Protein AF-A0A7S4PLY2-F1 (afdb_monomer)

Solvent-accessible surface area (backbone atoms only — not comparable to full-atom values): 14891 Å² total; per-residue (Å²): 114,63,65,44,51,28,22,48,73,44,42,44,67,63,41,52,52,51,41,71,77,41,54,78,56,50,73,40,61,50,100,54,43,42,30,26,50,33,34,6,26,53,65,66,25,54,66,35,38,54,51,40,47,74,62,67,34,73,50,68,54,54,23,79,61,35,42,30,26,51,33,28,12,24,52,62,64,36,61,70,51,34,51,51,39,44,77,67,68,28,70,80,48,50,21,77,84,66,48,36,25,71,76,44,34,57,75,95,63,32,67,68,53,50,61,64,63,40,76,49,40,76,41,61,46,89,64,46,51,68,46,93,87,38,73,76,48,78,57,99,67,30,42,27,30,40,29,41,42,93,92,36,71,28,27,34,40,37,33,74,59,88,50,72,64,53,48,41,51,50,47,51,30,51,56,52,37,59,74,48,87,51,91,23,38,57,42,52,71,28,34,29,54,47,98,88,46,44,26,42,33,27,62,51,46,72,55,38,36,42,47,68,36,70,70,44,50,89,90,38,92,74,39,71,52,68,73,54,51,52,54,27,51,52,31,44,50,53,34,50,51,55,35,48,77,72,33,33,45,55,86,59,90,48,50,72,32,25,32,14,32,89,82,66,46,32,18,46,44,73,54,76,65,40,45,73,59,85,128

InterPro domains:
  IPR000719 Protein kinase domain [PS50011] (130-279)
  IPR000719 Protein kinase domain [SM00220] (130-279)
  IPR001245 Serine-threonine/tyrosine-protein kinase, catalytic domain [PF07714] (131-277)
  IPR002110 Ankyrin repeat [PF12796] (6-90)
  IPR002110 Ankyrin repeat [PS50088] (32-64)
  IPR002110 Ankyrin repeat [PS50088] (65-90)
  IPR002110 Ankyrin repeat [SM00248] (32-61)
  IPR002110 Ankyrin repeat [SM00248] (65-96)
  IPR008271 Serine/threonine-protein kinase, active site [PS00108] (248-260)
  IPR011009 Protein kinase-like domain superfamily [SSF56112] (129-277)
  IPR017441 Protein kinase, ATP binding site [PS00107] (136-157)
  IPR036770 Ankyrin repeat-containing domain superfamily [G3DSA:1.25.40.20] (1-116)
  IPR036770 Ankyrin repeat-containing domain superfamily [SSF48403] (7-90)
  IPR051681 Serine/Threonine Kinases and Pseudokinases [PTHR44329] (91-276)

Nearest PDB structures (foldseek):
  2qkw-assembly1_B  TM=8.879E-01  e=6.833E-11  Solanum pimpinellifolium
  5ugl-assembly1_A  TM=8.926E-01  e=2.175E-10  Homo sapiens
  6kzd-assembly1_A  TM=8.590E-01  e=3.200E-10  Homo sapiens
  3hgk-assembly3_C  TM=9.035E-01  e=1.869E-09  Solanum pimpinellifolium
  2buj-assembly2_B  TM=8.847E-01  e=3.623E-09  Homo sapiens

pLDDT: mean 86.2, std 11.93, range [36.59, 98.75]

Foldseek 3Di:
DVLLVCLLVLVLPVNLVVCVVPLVQLCDQDPQGDGSLLNNLLNVNQSSNVSSLVSVRDQCGATNQRDGSLLSNQLVVVLVSNLVSVVSPHFFAATQVRDTSLNNHPPVSNVSVCVSNVLAPEDECVQKAFPPPAFQDQDPFATWTWTDHPNDIWIKGKGQDPHSVSVRLVRVQSVVQSVDDDPQAKHFNHWYDDDRIIITIIDDAPQGFQVVLPPDDPPDPNNDDPVLVVQQVVSVVVSQVVCVVVQKDQVDDDRNQWGHHPVRHTHGHDSSVMDRDDD

Radius of gyration: 21.63 Å; Cα contacts (8 Å, |Δi|>4): 505; chains: 1; bounding box: 46×40×70 Å

Mean predicted aligned error: 11.68 Å

Secondary structure (DSSP, 8-state):
-HHHHHHHHT-HHHHHHHHHH-GGGGG---TT---HHHHHHHTT-HHHHHHHHHTT--TT---TTS--HHHHHHHTT-HHHHHHHHHTT------TTS--GGGGS-GGGHHHHHHHHTTS-EEEGGG-EEEEEEEEEEETTEEEEEEEETTEEEEEEE----SHHHHHHHHHHHHHHHT---TTBPPEEEEEE-TT--EEEEE--TTEEHHHHHT--TTSTT---HHHHHHHHHHHHHHHHHHHHTTEE-----GGGEEE-TT--EEE---TT-EE---

Organism: NCBI:txid180227

Structure (mmCIF, N/CA/C/O backbone):
data_AF-A0A7S4PLY2-F1
#
_entry.id   AF-A0A7S4PLY2-F1
#
loop_
_atom_site.group_PDB
_atom_site.id
_atom_site.type_symbol
_atom_site.label_atom_id
_atom_site.label_alt_id
_atom_site.label_comp_id
_atom_site.label_asym_id
_atom_site.label_entity_id
_atom_site.label_seq_id
_atom_site.pdbx_PDB_ins_code
_atom_site.Cartn_x
_atom_site.Cartn_y
_atom_site.Cartn_z
_atom_site.occupancy
_atom_site.B_iso_or_equiv
_atom_site.auth_seq_id
_atom_site.auth_comp_id
_atom_site.auth_asym_id
_atom_site.auth_atom_id
_atom_site.pdbx_PDB_model_num
ATOM 1 N N . MET A 1 1 ? -22.876 -2.828 22.850 1.00 62.88 1 MET A N 1
ATOM 2 C CA . MET A 1 1 ? -22.331 -1.739 23.700 1.00 62.88 1 MET A CA 1
ATOM 3 C C . MET A 1 1 ? -21.217 -2.245 24.606 1.00 62.88 1 MET A C 1
ATOM 5 O O . MET A 1 1 ? -20.200 -1.576 24.707 1.00 62.88 1 MET A O 1
ATOM 9 N N . GLU A 1 2 ? -21.366 -3.436 25.183 1.00 90.50 2 GLU A N 1
ATOM 10 C CA . GLU A 1 2 ? -20.412 -4.029 26.127 1.00 90.50 2 GLU A CA 1
ATOM 11 C C . GLU A 1 2 ? -18.974 -4.164 25.590 1.00 90.50 2 GLU A C 1
ATOM 13 O O . GLU A 1 2 ? -18.063 -3.581 26.165 1.00 90.50 2 GLU A O 1
ATOM 18 N N . VAL A 1 3 ? -18.759 -4.786 24.420 1.00 96.31 3 VAL A N 1
ATOM 19 C CA . VAL A 1 3 ? -17.405 -4.953 23.833 1.00 96.31 3 VAL A CA 1
ATOM 20 C C . VAL A 1 3 ? -16.642 -3.632 23.634 1.00 96.31 3 VAL A C 1
ATOM 22 O O . VAL A 1 3 ? -15.426 -3.575 23.806 1.00 96.31 3 VAL A O 1
ATOM 25 N N . LEU A 1 4 ? -17.356 -2.554 23.286 1.00 97.62 4 LEU A N 1
ATOM 26 C CA . LEU A 1 4 ? -16.768 -1.228 23.086 1.00 97.62 4 LEU A CA 1
ATOM 27 C C . LEU A 1 4 ? -16.330 -0.628 24.425 1.00 97.62 4 LEU A C 1
ATOM 29 O O . LEU A 1 4 ? -15.221 -0.114 24.519 1.00 97.62 4 LEU A O 1
ATOM 33 N N . GLN A 1 5 ? -17.170 -0.742 25.458 1.00 97.38 5 GLN A N 1
ATOM 34 C CA . GLN A 1 5 ? -16.862 -0.250 26.802 1.00 97.38 5 GLN A CA 1
ATOM 35 C C . GLN A 1 5 ? -15.709 -1.021 27.448 1.00 97.38 5 GLN A C 1
ATOM 37 O O . GLN A 1 5 ? -14.859 -0.408 28.086 1.00 97.38 5 GLN A O 1
ATOM 42 N N . LEU A 1 6 ? -15.646 -2.344 27.267 1.00 97.94 6 LEU A N 1
ATOM 43 C CA . LEU A 1 6 ? -14.546 -3.164 27.785 1.00 97.94 6 LEU A CA 1
ATOM 44 C C . LEU A 1 6 ? -13.209 -2.753 27.159 1.00 97.94 6 LEU A C 1
ATOM 46 O O . LEU A 1 6 ? -12.230 -2.541 27.871 1.00 97.94 6 LEU A O 1
ATOM 50 N N . ALA A 1 7 ? -13.182 -2.553 25.838 1.00 98.06 7 ALA A N 1
ATOM 51 C CA . ALA A 1 7 ? -11.995 -2.064 25.146 1.00 98.06 7 ALA A CA 1
ATOM 52 C C . ALA A 1 7 ? -11.633 -0.619 25.529 1.00 98.06 7 ALA A C 1
ATOM 54 O O . ALA A 1 7 ? -10.452 -0.295 25.623 1.00 98.06 7 ALA A O 1
ATOM 55 N N . GLU A 1 8 ? -12.628 0.241 25.770 1.00 98.00 8 GLU A N 1
ATOM 56 C CA . GLU A 1 8 ? -12.420 1.617 26.231 1.00 98.00 8 GLU A CA 1
ATOM 57 C C . GLU A 1 8 ? -11.847 1.682 27.651 1.00 98.00 8 GLU A C 1
ATOM 59 O O . GLU A 1 8 ? -11.011 2.540 27.909 1.00 98.00 8 GLU A O 1
ATOM 64 N N . LYS A 1 9 ? -12.272 0.788 28.551 1.00 97.75 9 LYS A N 1
ATOM 65 C CA . LYS A 1 9 ? -11.786 0.708 29.940 1.00 97.75 9 LYS A CA 1
ATOM 66 C C . LYS A 1 9 ? -10.496 -0.105 30.095 1.00 97.75 9 LYS A C 1
ATOM 68 O O . LYS A 1 9 ? -9.881 -0.062 31.156 1.00 97.75 9 LYS A O 1
ATOM 73 N N . GLY A 1 10 ? -10.112 -0.869 29.073 1.00 97.50 10 GLY A N 1
ATOM 74 C CA . GLY A 1 10 ? -8.926 -1.722 29.105 1.00 97.50 10 GLY A CA 1
ATOM 75 C C . GLY A 1 10 ? -9.116 -3.048 29.844 1.00 97.50 10 GLY A C 1
ATOM 76 O O . GLY A 1 10 ? -8.124 -3.649 30.255 1.00 97.50 10 GLY A O 1
ATOM 77 N N . ASP A 1 11 ? -10.357 -3.518 30.008 1.00 97.50 11 ASP A N 1
ATOM 78 C CA . ASP A 1 11 ? -10.655 -4.788 30.679 1.00 97.50 11 ASP A CA 1
ATOM 79 C C . ASP A 1 11 ? -10.378 -5.977 29.748 1.00 97.50 11 ASP A C 1
ATOM 81 O O . ASP A 1 11 ? -11.268 -6.543 29.112 1.00 97.50 11 ASP A O 1
ATOM 85 N N . GLU A 1 12 ? -9.100 -6.337 29.637 1.00 97.06 12 GLU A N 1
ATOM 86 C CA . GLU A 1 12 ? -8.622 -7.420 28.777 1.00 97.06 12 GLU A CA 1
ATOM 87 C C . GLU A 1 12 ? -9.289 -8.764 29.100 1.00 97.06 12 GLU A C 1
ATOM 89 O O . GLU A 1 12 ? -9.577 -9.541 28.187 1.00 97.06 12 GLU A O 1
ATOM 94 N N . LYS A 1 13 ? -9.532 -9.052 30.385 1.00 97.38 13 LYS A N 1
ATOM 95 C CA . LYS A 1 13 ? -10.041 -10.352 30.832 1.00 97.38 13 LYS A CA 1
ATOM 96 C C . LYS A 1 13 ? -11.478 -10.552 30.367 1.00 97.38 13 LYS A C 1
ATOM 98 O O . LYS A 1 13 ? -11.762 -11.562 29.719 1.00 97.38 13 LYS A O 1
ATOM 103 N N . LEU A 1 14 ? -12.355 -9.587 30.646 1.00 97.38 14 LEU A N 1
ATOM 104 C CA . LEU A 1 14 ? -13.742 -9.647 30.188 1.00 97.38 14 LEU A CA 1
ATOM 105 C C . LEU A 1 14 ? -13.830 -9.512 28.668 1.00 97.38 14 LEU A C 1
ATOM 107 O O . LEU A 1 14 ? -14.612 -10.219 28.037 1.00 97.38 14 LEU A O 1
ATOM 111 N N . LEU A 1 15 ? -12.984 -8.676 28.056 1.00 97.69 15 LEU A N 1
ATOM 112 C CA . LEU A 1 15 ? -12.933 -8.552 26.600 1.00 97.69 15 LEU A CA 1
ATOM 113 C C . LEU A 1 15 ? -12.579 -9.891 25.937 1.00 97.69 15 LEU A C 1
ATOM 115 O O . LEU A 1 15 ? -13.195 -10.263 24.941 1.00 97.69 15 LEU A O 1
ATOM 119 N N . LYS A 1 16 ? -11.619 -10.640 26.494 1.00 97.69 16 LYS A N 1
ATOM 120 C CA . LYS A 1 16 ? -11.228 -11.967 25.996 1.00 97.69 16 LYS A CA 1
ATOM 121 C C . LYS A 1 16 ? -12.355 -12.980 26.134 1.00 97.69 16 LYS A C 1
ATOM 123 O O . LYS A 1 16 ? -12.601 -13.720 25.185 1.00 97.69 16 LYS A O 1
ATOM 128 N N . GLN A 1 17 ? -13.023 -13.005 27.286 1.00 97.12 17 GLN A N 1
ATOM 129 C CA . GLN A 1 17 ? -14.158 -13.892 27.516 1.00 97.12 17 GLN A CA 1
ATOM 130 C C . GLN A 1 17 ? -15.274 -13.612 26.499 1.00 97.12 17 GLN A C 1
ATOM 132 O O . GLN A 1 17 ? -15.656 -14.504 25.743 1.00 97.12 17 GLN A O 1
ATOM 137 N N . LEU A 1 18 ? -15.698 -12.351 26.385 1.00 97.00 18 LEU A N 1
ATOM 138 C CA . LEU A 1 18 ? -16.777 -11.947 25.487 1.00 97.00 18 LEU A CA 1
ATOM 139 C C . LEU A 1 18 ? -16.467 -12.252 24.013 1.00 97.00 18 LEU A C 1
ATOM 141 O O . LEU A 1 18 ? -17.339 -12.703 23.277 1.00 97.00 18 LEU A O 1
ATOM 145 N N . LEU A 1 19 ? -15.225 -12.036 23.567 1.00 96.06 19 LEU A N 1
ATOM 146 C CA . LEU A 1 19 ? -14.821 -12.344 22.190 1.00 96.06 19 LEU A CA 1
ATOM 147 C C . LEU A 1 19 ? -14.680 -13.847 21.924 1.00 96.06 19 LEU A C 1
ATOM 149 O O . LEU A 1 19 ? -14.801 -14.257 20.772 1.00 96.06 19 LEU A O 1
ATOM 153 N N . SER A 1 20 ? -14.428 -14.662 22.953 1.00 95.75 20 SER A N 1
ATOM 154 C CA . SER A 1 20 ? -14.432 -16.122 22.807 1.00 95.75 20 SER A CA 1
ATOM 155 C C . SER A 1 20 ? -15.845 -16.687 22.663 1.00 95.75 20 SER A C 1
ATOM 157 O O . SER A 1 20 ? -16.044 -17.625 21.897 1.00 95.75 20 SER A O 1
ATOM 159 N N . GLU A 1 21 ? -16.823 -16.076 23.336 1.00 96.38 21 GLU A N 1
ATOM 160 C CA . GLU A 1 21 ? -18.237 -16.448 23.243 1.00 96.38 21 GLU A CA 1
ATOM 161 C C . GLU A 1 21 ? -18.879 -15.906 21.955 1.00 96.38 21 GLU A C 1
ATOM 163 O O . GLU A 1 21 ? -19.625 -16.617 21.282 1.00 96.38 21 GLU A O 1
ATOM 168 N N . ILE A 1 22 ? -18.568 -14.659 21.574 1.00 95.94 22 ILE A N 1
ATOM 169 C CA . ILE A 1 22 ? -19.161 -13.985 20.409 1.00 95.94 22 ILE A CA 1
ATOM 170 C C . ILE A 1 22 ? -18.072 -13.288 19.563 1.00 95.94 22 ILE A C 1
ATOM 172 O O . ILE A 1 22 ? -17.927 -12.059 19.602 1.00 95.94 22 ILE A O 1
ATOM 176 N N . PRO A 1 23 ? -17.329 -14.034 18.717 1.00 93.56 23 PRO A N 1
ATOM 177 C CA . PRO A 1 23 ? -16.234 -13.484 17.906 1.00 93.56 23 PRO A CA 1
ATOM 178 C C . PRO A 1 23 ? -16.638 -12.328 16.979 1.00 93.56 23 PRO A C 1
ATOM 180 O O . PRO A 1 23 ? -15.848 -11.414 16.732 1.00 93.56 23 PRO A O 1
ATOM 183 N N . ALA A 1 24 ? -17.886 -12.317 16.496 1.00 92.31 24 ALA A N 1
ATOM 184 C CA . ALA A 1 24 ? -18.405 -11.280 15.598 1.00 92.31 24 ALA A CA 1
ATOM 185 C C . ALA A 1 24 ? -18.377 -9.862 16.210 1.00 92.31 24 ALA A C 1
ATOM 187 O O . ALA A 1 24 ? -18.371 -8.868 15.478 1.00 92.31 24 ALA A O 1
ATOM 188 N N . LEU A 1 25 ? -18.301 -9.740 17.542 1.00 95.81 25 LEU A N 1
ATOM 189 C CA . LEU A 1 25 ? -18.267 -8.449 18.233 1.00 95.81 25 LEU A CA 1
ATOM 190 C C . LEU A 1 25 ? -16.976 -7.652 17.998 1.00 95.81 25 LEU A C 1
ATOM 192 O O . LEU A 1 25 ? -16.979 -6.435 18.210 1.00 95.81 25 LEU A O 1
ATOM 196 N N . VAL A 1 26 ? -15.902 -8.283 17.509 1.00 94.38 26 VAL A N 1
ATOM 197 C CA . VAL A 1 26 ? -14.608 -7.629 17.241 1.00 94.38 26 VAL A CA 1
ATOM 198 C C . VAL A 1 26 ? -14.723 -6.435 16.276 1.00 94.38 26 VAL A C 1
ATOM 200 O O . VAL A 1 26 ? -13.968 -5.466 16.379 1.00 94.38 26 VAL A O 1
ATOM 203 N N . GLY A 1 27 ? -15.700 -6.474 15.362 1.00 91.69 27 GLY A N 1
ATOM 204 C CA . GLY A 1 27 ? -15.962 -5.435 14.362 1.00 91.69 27 GLY A CA 1
ATOM 205 C C . GLY A 1 27 ? -17.038 -4.412 14.744 1.00 91.69 27 GLY A C 1
ATOM 206 O O . GLY A 1 27 ? -17.383 -3.578 13.906 1.00 91.69 27 GLY A O 1
ATOM 207 N N . THR A 1 28 ? -17.579 -4.467 15.970 1.00 96.38 28 THR A N 1
ATOM 208 C CA . THR A 1 28 ? -18.671 -3.585 16.435 1.00 96.38 28 THR A CA 1
ATOM 209 C C . THR A 1 28 ? -18.300 -2.110 16.286 1.00 96.38 28 THR A C 1
ATOM 211 O O . THR A 1 28 ? -17.135 -1.746 16.425 1.00 96.38 28 THR A O 1
ATOM 214 N N . ARG A 1 29 ? -19.280 -1.238 16.023 1.00 96.81 29 ARG A N 1
ATOM 215 C CA . ARG A 1 29 ? -19.066 0.203 15.830 1.00 96.81 29 ARG A CA 1
ATOM 216 C C . ARG A 1 29 ? -19.970 1.047 16.724 1.00 96.81 29 ARG A C 1
ATOM 218 O O . ARG A 1 29 ? -21.136 0.711 16.908 1.00 96.81 29 ARG A O 1
ATOM 225 N N . ASP A 1 30 ? -19.434 2.139 17.268 1.00 96.75 30 ASP A N 1
ATOM 226 C CA . ASP A 1 30 ? -20.222 3.170 17.957 1.00 96.75 30 ASP A CA 1
ATOM 227 C C . ASP A 1 30 ? -20.872 4.164 16.964 1.00 96.75 30 ASP A C 1
ATOM 229 O O . ASP A 1 30 ? -20.692 4.068 15.747 1.00 96.75 30 ASP A O 1
ATOM 233 N N . LYS A 1 31 ? -21.593 5.176 17.476 1.00 97.06 31 LYS A N 1
ATOM 234 C CA . LYS A 1 31 ? -22.227 6.239 16.661 1.00 97.06 31 LYS A CA 1
ATOM 235 C C . LYS A 1 31 ? -21.235 7.062 15.824 1.00 97.06 31 LYS A C 1
ATOM 237 O O . LYS A 1 31 ? -21.633 7.748 14.891 1.00 97.06 31 LYS A O 1
ATOM 242 N N . ARG A 1 32 ? -19.948 7.031 16.168 1.00 96.94 32 ARG A N 1
ATOM 243 C CA . ARG A 1 32 ? -18.853 7.695 15.451 1.00 96.94 32 ARG A CA 1
ATOM 244 C C . ARG A 1 32 ? -18.035 6.710 14.617 1.00 96.94 32 ARG A C 1
ATOM 246 O O . ARG A 1 32 ? -16.969 7.077 14.130 1.00 96.94 32 ARG A O 1
ATOM 253 N N . HIS A 1 33 ? -18.524 5.486 14.435 1.00 96.56 33 HIS A N 1
ATOM 254 C CA . HIS A 1 33 ? -17.854 4.394 13.735 1.00 96.56 33 HIS A CA 1
ATOM 255 C C . HIS A 1 33 ? -16.506 3.979 14.354 1.00 96.56 33 HIS A C 1
ATOM 257 O O . HIS A 1 33 ? -15.674 3.378 13.674 1.00 96.56 33 HIS A O 1
ATOM 263 N N . ASN A 1 34 ? -16.273 4.258 15.638 1.00 98.00 34 ASN A N 1
ATOM 264 C CA . ASN A 1 34 ? -15.133 3.692 16.353 1.00 98.00 34 ASN A CA 1
ATOM 265 C C . ASN A 1 34 ? -15.388 2.212 16.630 1.00 98.00 34 ASN A C 1
ATOM 267 O O . ASN A 1 34 ? -16.464 1.830 17.088 1.00 98.00 34 ASN A O 1
ATOM 271 N N . THR A 1 35 ? -14.368 1.399 16.385 1.00 98.12 35 THR A N 1
ATOM 272 C CA . THR A 1 35 ? -14.331 -0.020 16.761 1.00 98.12 35 THR A CA 1
ATOM 273 C C . THR A 1 35 ? -13.717 -0.199 18.152 1.00 98.12 35 THR A C 1
ATOM 275 O O . THR A 1 35 ? -13.066 0.735 18.634 1.00 98.12 35 THR A O 1
ATOM 278 N N . PRO A 1 36 ? -13.820 -1.387 18.784 1.00 98.56 36 PRO A N 1
ATOM 279 C CA . PRO A 1 36 ? -13.096 -1.669 20.025 1.00 98.56 36 PRO A CA 1
ATOM 280 C C . PRO A 1 36 ? -11.600 -1.343 19.910 1.00 98.56 36 PRO A C 1
ATOM 282 O O . PRO A 1 36 ? -11.014 -0.770 20.823 1.00 98.56 36 PRO A O 1
ATOM 285 N N . LEU A 1 37 ? -11.001 -1.599 18.740 1.00 98.56 37 LEU A N 1
ATOM 286 C CA . LEU A 1 37 ? -9.592 -1.306 18.477 1.00 98.56 37 LEU A CA 1
ATOM 287 C C . LEU A 1 37 ? -9.284 0.200 18.499 1.00 98.56 37 LEU A C 1
ATOM 289 O O . LEU A 1 37 ? -8.245 0.592 19.014 1.00 98.56 37 LEU A O 1
ATOM 293 N N . HIS A 1 38 ? -10.192 1.058 18.015 1.00 98.69 38 HIS A N 1
ATOM 294 C CA . HIS A 1 38 ? -10.022 2.512 18.134 1.00 98.69 38 HIS A CA 1
ATOM 295 C C . HIS A 1 38 ? -10.025 2.963 19.594 1.00 98.69 38 HIS A C 1
ATOM 297 O O . HIS A 1 38 ? -9.195 3.785 19.975 1.00 98.69 38 HIS A O 1
ATOM 303 N N . LEU A 1 39 ? -10.961 2.444 20.396 1.00 98.56 39 LEU A N 1
ATOM 304 C CA . LEU A 1 39 ? -11.132 2.846 21.793 1.00 98.56 39 LEU A CA 1
ATOM 305 C C . LEU A 1 39 ? -9.949 2.382 22.650 1.00 98.56 39 LEU A C 1
ATOM 307 O O . LEU A 1 39 ? -9.363 3.195 23.361 1.00 98.56 39 LEU A O 1
ATOM 311 N N . ALA A 1 40 ? -9.519 1.128 22.483 1.00 98.69 40 ALA A N 1
ATOM 312 C CA . ALA A 1 40 ? -8.324 0.606 23.140 1.00 98.69 40 ALA A CA 1
ATOM 313 C C . ALA A 1 40 ? -7.063 1.399 22.754 1.00 98.69 40 ALA A C 1
ATOM 315 O O . ALA A 1 40 ? -6.264 1.742 23.625 1.00 98.69 40 ALA A O 1
ATOM 316 N N . SER A 1 41 ? -6.896 1.747 21.469 1.00 98.69 41 SER A N 1
ATOM 317 C CA . SER A 1 41 ? -5.746 2.543 21.023 1.00 98.69 41 SER A CA 1
ATOM 318 C C . SER A 1 41 ? -5.774 3.988 21.515 1.00 98.69 41 SER A C 1
ATOM 320 O O . SER A 1 41 ? -4.731 4.533 21.862 1.00 98.69 41 SER A O 1
ATOM 322 N N . LYS A 1 42 ? -6.957 4.607 21.583 1.00 98.56 42 LYS A N 1
ATOM 323 C CA . LYS A 1 42 ? -7.140 5.970 22.103 1.00 98.56 42 LYS A CA 1
ATOM 324 C C . LYS A 1 42 ? -6.735 6.089 23.571 1.00 98.56 42 LYS A C 1
ATOM 326 O O . LYS A 1 42 ? -6.198 7.126 23.943 1.00 98.56 42 LYS A O 1
ATOM 331 N N . ASN A 1 43 ? -6.977 5.048 24.365 1.00 98.19 43 ASN A N 1
ATOM 332 C CA . ASN A 1 43 ? -6.725 5.045 25.807 1.00 98.19 43 ASN A CA 1
ATOM 333 C C . ASN A 1 43 ? -5.444 4.292 26.214 1.00 98.19 43 ASN A C 1
ATOM 335 O O . ASN A 1 43 ? -5.201 4.086 27.398 1.00 98.19 43 ASN A O 1
ATOM 339 N N . GLY A 1 44 ? -4.609 3.869 25.258 1.00 98.19 44 GLY A N 1
ATOM 340 C CA . GLY A 1 44 ? -3.308 3.267 25.571 1.00 98.19 44 GLY A CA 1
ATOM 341 C C . GLY A 1 44 ? -3.359 1.810 26.053 1.00 98.19 44 GLY A C 1
ATOM 342 O O . GLY A 1 44 ? -2.361 1.292 26.549 1.00 98.19 44 GLY A O 1
ATOM 343 N N . HIS A 1 45 ? -4.480 1.103 25.881 1.00 98.69 45 HIS A N 1
ATOM 344 C CA . HIS A 1 45 ? -4.657 -0.270 26.369 1.00 98.69 45 HIS A CA 1
ATOM 345 C C . HIS A 1 45 ? -3.995 -1.309 25.449 1.00 98.69 45 HIS A C 1
ATOM 347 O O . HIS A 1 45 ? -4.657 -2.024 24.691 1.00 98.69 45 HIS A O 1
ATOM 353 N N . MET A 1 46 ? -2.665 -1.408 25.527 1.00 98.44 46 MET A N 1
ATOM 354 C CA . MET A 1 46 ? -1.835 -2.284 24.689 1.00 98.44 46 MET A CA 1
ATOM 355 C C . MET A 1 46 ? -2.309 -3.744 24.662 1.00 98.44 46 MET A C 1
ATOM 357 O O . MET A 1 46 ? -2.383 -4.345 23.589 1.00 98.44 46 MET A O 1
ATOM 361 N N . ASN A 1 47 ? -2.651 -4.337 25.806 1.00 98.50 47 ASN A N 1
ATOM 362 C CA . ASN A 1 47 ? -3.054 -5.743 25.816 1.00 98.50 47 ASN A CA 1
ATOM 363 C C . ASN A 1 47 ? -4.395 -5.973 25.109 1.00 98.50 47 ASN A C 1
ATOM 365 O O . ASN A 1 47 ? -4.525 -6.930 24.346 1.00 98.50 47 ASN A O 1
ATOM 369 N N . CYS A 1 48 ? -5.351 -5.052 25.268 1.00 98.62 48 CYS A N 1
ATOM 370 C CA . CYS A 1 48 ? -6.604 -5.079 24.515 1.00 98.62 48 CYS A CA 1
ATOM 371 C C . CYS A 1 48 ? -6.346 -4.949 23.007 1.00 98.62 48 CYS A C 1
ATOM 373 O O . CYS A 1 48 ? -6.930 -5.694 22.224 1.00 98.62 48 CYS A O 1
ATOM 375 N N . VAL A 1 49 ? -5.424 -4.073 22.586 1.00 98.75 49 VAL A N 1
ATOM 376 C CA . VAL A 1 49 ? -5.008 -3.951 21.175 1.00 98.75 49 VAL A CA 1
ATOM 377 C C . VAL A 1 49 ? -4.456 -5.277 20.642 1.00 98.75 49 VAL A C 1
ATOM 379 O O . VAL A 1 49 ? -4.912 -5.757 19.603 1.00 98.75 49 VAL A O 1
ATOM 382 N N . LYS A 1 50 ? -3.523 -5.910 21.367 1.00 98.31 50 LYS A N 1
ATOM 383 C CA . LYS A 1 50 ? -2.954 -7.215 20.988 1.00 98.31 50 LYS A CA 1
ATOM 384 C C . LYS A 1 50 ? -4.031 -8.297 20.887 1.00 98.31 50 LYS A C 1
ATOM 386 O O . LYS A 1 50 ? -4.041 -9.061 19.924 1.00 98.31 50 LYS A O 1
ATOM 391 N N . LEU A 1 51 ? -4.937 -8.363 21.861 1.00 98.25 51 LEU A N 1
ATOM 392 C CA . LEU A 1 51 ? -6.036 -9.327 21.895 1.00 98.25 51 LEU A CA 1
ATOM 393 C C . LEU A 1 51 ? -6.996 -9.146 20.713 1.00 98.25 51 LEU A C 1
ATOM 395 O O . LEU A 1 51 ? -7.337 -10.121 20.045 1.00 98.25 51 LEU A O 1
ATOM 399 N N . LEU A 1 52 ? -7.407 -7.909 20.432 1.00 98.44 52 LEU A N 1
ATOM 400 C CA . LEU A 1 52 ? -8.317 -7.589 19.333 1.00 98.44 52 LEU A CA 1
ATOM 401 C C . LEU A 1 52 ? -7.706 -7.959 17.978 1.00 98.44 52 LEU A C 1
ATOM 403 O O . LEU A 1 52 ? -8.373 -8.585 17.158 1.00 98.44 52 LEU A O 1
ATOM 407 N N . LEU A 1 53 ? -6.426 -7.647 17.760 1.00 93.75 53 LEU A N 1
ATOM 408 C CA . LEU A 1 53 ? -5.716 -8.013 16.529 1.00 93.75 53 LEU A CA 1
ATOM 409 C C . LEU A 1 53 ? -5.560 -9.533 16.383 1.00 93.75 53 LEU A C 1
ATOM 411 O O . LEU A 1 53 ? -5.818 -10.070 15.307 1.00 93.75 53 LEU A O 1
ATOM 415 N N . LYS A 1 54 ? -5.243 -10.253 17.470 1.00 94.81 54 LYS A N 1
ATOM 416 C CA . LYS A 1 54 ? -5.257 -11.730 17.487 1.00 94.81 54 LYS A CA 1
ATOM 417 C C . LYS A 1 54 ? -6.645 -12.305 17.191 1.00 94.81 54 LYS A C 1
ATOM 419 O O . LYS A 1 54 ? -6.749 -13.353 16.564 1.00 94.81 54 LYS A O 1
ATOM 424 N N . SER A 1 55 ? -7.696 -11.589 17.583 1.00 93.81 55 SER A N 1
ATOM 425 C CA . SER A 1 55 ? -9.100 -11.921 17.302 1.00 93.81 55 SER A CA 1
ATOM 426 C C . SER A 1 55 ? -9.564 -11.432 15.921 1.00 93.81 55 SER A C 1
ATOM 428 O O . SER A 1 55 ? -10.761 -11.312 15.679 1.00 93.81 55 SER A O 1
ATOM 430 N N . ARG A 1 56 ? -8.625 -11.151 15.003 1.00 89.00 56 ARG A N 1
ATOM 431 C CA . ARG A 1 56 ? -8.867 -10.726 13.613 1.00 89.00 56 ARG A CA 1
ATOM 432 C C . ARG A 1 56 ? -9.562 -9.364 13.457 1.00 89.00 56 ARG A C 1
ATOM 434 O O . ARG A 1 56 ? -10.225 -9.121 12.449 1.00 89.00 56 ARG A O 1
ATOM 441 N N . ALA A 1 57 ? -9.392 -8.439 14.404 1.00 93.81 57 ALA A N 1
ATOM 442 C CA . ALA A 1 57 ? -9.802 -7.048 14.200 1.00 93.81 57 ALA A CA 1
ATOM 443 C C . ALA A 1 57 ? -9.079 -6.438 12.986 1.00 93.81 57 ALA A C 1
ATOM 445 O O . ALA A 1 57 ? -7.857 -6.528 12.885 1.00 93.81 57 ALA A O 1
ATOM 446 N N . ASN A 1 58 ? -9.805 -5.750 12.099 1.00 83.56 58 ASN A N 1
ATOM 447 C CA . ASN A 1 58 ? -9.191 -5.014 10.992 1.00 83.56 58 ASN A CA 1
ATOM 448 C C . ASN A 1 58 ? -8.586 -3.680 11.501 1.00 83.56 58 ASN A C 1
ATOM 450 O O . ASN A 1 58 ? -9.348 -2.798 11.917 1.00 83.56 58 ASN A O 1
ATOM 454 N N . PRO A 1 59 ? -7.250 -3.483 11.442 1.00 87.50 59 PRO A N 1
ATOM 455 C CA . PRO A 1 59 ? -6.591 -2.279 11.958 1.00 87.50 59 PRO A CA 1
ATOM 456 C C . PRO A 1 59 ? -6.829 -1.012 11.128 1.00 87.50 59 PRO A C 1
ATOM 458 O O . PRO A 1 59 ? -6.554 0.094 11.595 1.00 87.50 59 PRO A O 1
ATOM 461 N N . ASN A 1 60 ? -7.349 -1.158 9.908 1.00 81.62 60 ASN A N 1
ATOM 462 C CA . ASN A 1 60 ? -7.461 -0.088 8.917 1.00 81.62 60 ASN A CA 1
ATOM 463 C C . ASN A 1 60 ? -8.876 0.482 8.786 1.00 81.62 60 ASN A C 1
ATOM 465 O O . ASN A 1 60 ? -9.137 1.284 7.887 1.00 81.62 60 ASN A O 1
ATOM 469 N N . VAL A 1 61 ? -9.798 0.085 9.669 1.00 85.88 61 VAL A N 1
ATOM 470 C CA . VAL A 1 61 ? -11.135 0.685 9.731 1.00 85.88 61 VAL A CA 1
ATOM 471 C C . VAL A 1 61 ? -11.003 2.174 10.046 1.00 85.88 61 VAL A C 1
ATOM 473 O O . VAL A 1 61 ? -10.283 2.545 10.967 1.00 85.88 61 VAL A O 1
ATOM 476 N N . LYS A 1 62 ? -11.718 3.013 9.290 1.00 85.88 62 LYS A N 1
ATOM 477 C CA . LYS A 1 62 ? -11.819 4.454 9.526 1.00 85.88 62 LYS A CA 1
ATOM 478 C C . LYS A 1 62 ? -13.108 4.782 10.278 1.00 85.88 62 LYS A C 1
ATOM 480 O O . LYS A 1 62 ? -14.174 4.261 9.944 1.00 85.88 62 LYS A O 1
ATOM 485 N N . ASN A 1 63 ? -13.009 5.664 11.267 1.00 95.12 63 ASN A N 1
ATOM 486 C CA . ASN A 1 63 ? -14.165 6.240 11.948 1.00 95.12 63 ASN A CA 1
ATOM 487 C C . ASN A 1 63 ? -14.772 7.412 11.143 1.00 95.12 63 ASN A C 1
ATOM 489 O O . ASN A 1 63 ? -14.308 7.722 10.046 1.00 95.12 63 ASN A O 1
ATOM 493 N N . THR A 1 64 ? -15.788 8.103 11.671 1.00 93.44 64 THR A N 1
ATOM 494 C CA . THR A 1 64 ? -16.453 9.219 10.957 1.00 93.44 64 THR A CA 1
ATOM 495 C C . THR A 1 64 ? -15.540 10.406 10.641 1.00 93.44 64 THR A C 1
ATOM 497 O O . THR A 1 64 ? -15.866 11.208 9.774 1.00 93.44 64 THR A O 1
ATOM 500 N N . LYS A 1 65 ? -14.384 10.521 11.307 1.00 88.38 65 LYS A N 1
ATOM 501 C CA . LYS A 1 65 ? -13.352 11.528 11.011 1.00 88.38 65 LYS A CA 1
ATOM 502 C C . LYS A 1 65 ? -12.237 10.989 10.113 1.00 88.38 65 LYS A C 1
ATOM 504 O O . LYS A 1 65 ? -11.214 11.642 9.955 1.00 88.38 65 LYS A O 1
ATOM 509 N N . GLY A 1 66 ? -12.370 9.784 9.566 1.00 77.88 66 GLY A N 1
ATOM 510 C CA . GLY A 1 66 ? -11.314 9.155 8.776 1.00 77.88 66 GLY A CA 1
ATOM 511 C C . GLY A 1 66 ? -10.126 8.645 9.600 1.00 77.88 66 GLY A C 1
ATOM 512 O O . GLY A 1 66 ? -9.171 8.145 9.014 1.00 77.88 66 GLY A O 1
ATOM 513 N N . ASN A 1 67 ? -10.163 8.751 10.934 1.00 90.81 67 ASN A N 1
ATOM 514 C CA . ASN A 1 67 ? -9.083 8.274 11.796 1.00 90.81 67 ASN A CA 1
ATOM 515 C C . ASN A 1 67 ? -9.164 6.753 11.947 1.00 90.81 67 ASN A C 1
ATOM 517 O O . ASN A 1 67 ? -10.257 6.202 12.064 1.00 90.81 67 ASN A O 1
ATOM 521 N N . THR A 1 68 ? -8.000 6.113 12.001 1.00 92.50 68 THR A N 1
ATOM 522 C CA . THR A 1 68 ? -7.805 4.686 12.301 1.00 92.50 68 THR A CA 1
ATOM 523 C C . THR A 1 68 ? -7.287 4.501 13.732 1.00 92.50 68 THR A C 1
ATOM 525 O O . THR A 1 68 ? -6.920 5.471 14.400 1.00 92.50 68 THR A O 1
ATOM 528 N N . ALA A 1 69 ? -7.176 3.256 14.202 1.00 97.31 69 ALA A N 1
ATOM 529 C CA . ALA A 1 69 ? -6.524 2.945 15.479 1.00 97.31 69 ALA A CA 1
ATOM 530 C C . ALA A 1 69 ? -5.077 3.485 15.559 1.00 97.31 69 ALA A C 1
ATOM 532 O O . ALA A 1 69 ? -4.659 3.991 16.599 1.00 97.31 69 ALA A O 1
ATOM 533 N N . LEU A 1 70 ? -4.347 3.476 14.435 1.00 94.81 70 LEU A N 1
ATOM 534 C CA . LEU A 1 70 ? -2.980 4.000 14.344 1.00 94.81 70 LEU A CA 1
ATOM 535 C C . LEU A 1 70 ? -2.903 5.520 14.573 1.00 94.8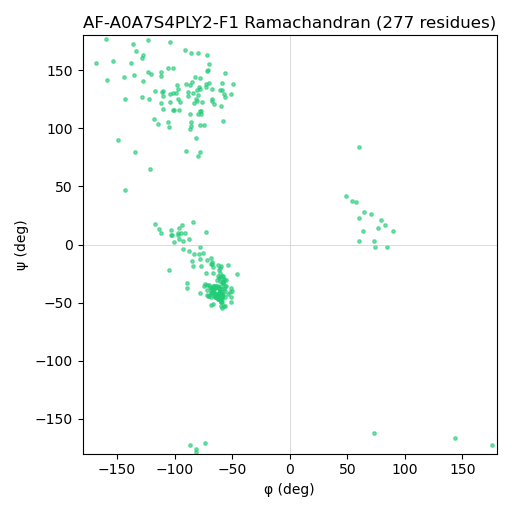1 70 LEU A C 1
ATOM 537 O O . LEU A 1 70 ? -1.980 5.981 15.236 1.00 94.81 70 LEU A O 1
ATOM 541 N N . HIS A 1 71 ? -3.899 6.295 14.120 1.00 94.56 71 HIS A N 1
ATOM 542 C CA . HIS A 1 71 ? -3.974 7.733 14.427 1.00 94.56 71 HIS A CA 1
ATOM 543 C C . HIS A 1 71 ? -4.081 7.978 15.931 1.00 94.56 71 HIS A C 1
ATOM 545 O O . HIS A 1 71 ? -3.442 8.879 16.465 1.00 94.56 71 HIS A O 1
ATOM 551 N N . TYR A 1 72 ? -4.894 7.173 16.619 1.00 98.44 72 TYR A N 1
ATOM 552 C CA . TYR A 1 72 ? -5.074 7.289 18.060 1.00 98.44 72 TYR A CA 1
ATOM 553 C C . TYR A 1 72 ? -3.821 6.886 18.837 1.00 98.44 72 TYR A C 1
ATOM 555 O O . TYR A 1 72 ? -3.453 7.601 19.765 1.00 98.44 72 TYR A O 1
ATOM 563 N N . ALA A 1 73 ? -3.129 5.823 18.416 1.00 98.12 73 ALA A N 1
ATOM 564 C CA . ALA A 1 73 ? -1.849 5.432 19.004 1.00 98.12 73 ALA A CA 1
ATOM 565 C C . ALA A 1 73 ? -0.791 6.543 18.864 1.00 98.12 73 ALA A C 1
ATOM 567 O O . ALA A 1 73 ? -0.147 6.902 19.846 1.00 98.12 73 ALA A O 1
ATOM 568 N N . CYS A 1 74 ? -0.662 7.143 17.675 1.00 96.50 74 CYS A N 1
ATOM 569 C CA . CYS A 1 74 ? 0.255 8.262 17.441 1.00 96.50 74 CYS A CA 1
ATOM 570 C C . CYS A 1 74 ? -0.129 9.521 18.218 1.00 96.50 74 CYS A C 1
ATOM 572 O O . CYS A 1 74 ? 0.733 10.138 18.837 1.00 96.50 74 CYS A O 1
ATOM 574 N N . LYS A 1 75 ? -1.421 9.867 18.252 1.00 97.75 75 LYS A N 1
ATOM 575 C CA . LYS A 1 75 ? -1.926 11.009 19.025 1.00 97.75 75 LYS A CA 1
ATOM 576 C C . LYS A 1 75 ? -1.673 10.856 20.525 1.00 97.75 75 LYS A C 1
ATOM 578 O O . LYS A 1 75 ? -1.391 11.841 21.197 1.00 97.75 75 LYS A O 1
ATOM 583 N N . GLY A 1 76 ? -1.797 9.636 21.047 1.00 97.50 76 GLY A N 1
ATOM 584 C CA . GLY A 1 76 ? -1.467 9.301 22.433 1.00 97.50 76 GLY A CA 1
ATOM 585 C C . GLY A 1 76 ? 0.033 9.147 22.693 1.00 97.50 76 GLY A C 1
ATOM 586 O O . GLY A 1 76 ? 0.425 8.911 23.830 1.00 97.50 76 GLY A O 1
ATOM 587 N N . ASN A 1 77 ? 0.873 9.277 21.660 1.00 97.50 77 ASN A N 1
ATOM 588 C CA . ASN A 1 77 ? 2.309 9.027 21.708 1.00 97.50 77 ASN A CA 1
ATOM 589 C C . ASN A 1 77 ? 2.674 7.620 22.247 1.00 97.50 77 ASN A C 1
ATOM 591 O O . ASN A 1 77 ? 3.685 7.436 22.926 1.00 97.50 77 ASN A O 1
ATOM 595 N N . TYR A 1 78 ? 1.881 6.603 21.900 1.00 98.25 78 TYR A N 1
ATOM 596 C CA . TYR A 1 78 ? 2.104 5.203 22.272 1.00 98.25 78 TYR A CA 1
ATOM 597 C C . TYR A 1 78 ? 2.948 4.461 21.221 1.00 98.25 78 TYR A C 1
ATOM 599 O O . TYR A 1 78 ? 2.409 3.723 20.391 1.00 98.25 78 TYR A O 1
ATOM 607 N N . TYR A 1 79 ? 4.275 4.634 21.254 1.00 96.06 79 TYR A N 1
ATOM 608 C CA . TYR A 1 79 ? 5.170 4.140 20.195 1.00 96.06 79 TYR A CA 1
ATOM 609 C C . TYR A 1 79 ? 5.096 2.623 20.016 1.00 96.06 79 TYR A C 1
ATOM 611 O O . TYR A 1 79 ? 4.869 2.145 18.906 1.00 96.06 79 TYR A O 1
ATOM 619 N N . ASP A 1 80 ? 5.198 1.860 21.106 1.00 97.69 80 ASP A N 1
ATOM 620 C CA . ASP A 1 80 ? 5.142 0.397 21.036 1.00 97.69 80 ASP A CA 1
ATOM 621 C C . ASP A 1 80 ? 3.824 -0.091 20.436 1.00 97.69 80 ASP A C 1
ATOM 623 O O . ASP A 1 80 ? 3.787 -1.072 19.692 1.00 97.69 80 ASP A O 1
ATOM 627 N N . MET A 1 81 ? 2.727 0.609 20.736 1.00 98.38 81 MET A N 1
ATOM 628 C CA . MET A 1 81 ? 1.411 0.292 20.196 1.00 98.38 81 MET A CA 1
ATOM 629 C C . MET A 1 81 ? 1.337 0.615 18.707 1.00 98.38 81 MET A C 1
ATOM 631 O O . MET A 1 81 ? 0.834 -0.206 17.941 1.00 98.38 81 MET A O 1
ATOM 635 N N . ALA A 1 82 ? 1.849 1.773 18.286 1.00 95.81 82 ALA A N 1
ATOM 636 C CA . ALA A 1 82 ? 1.949 2.120 16.874 1.00 95.81 82 ALA A CA 1
ATOM 637 C C . ALA A 1 82 ? 2.798 1.086 16.118 1.00 95.81 82 ALA A C 1
ATOM 639 O O . ALA A 1 82 ? 2.375 0.597 15.071 1.00 95.81 82 ALA A O 1
ATOM 640 N N . ASN A 1 83 ? 3.938 0.677 16.683 1.00 91.12 83 ASN A N 1
ATOM 641 C CA . ASN A 1 83 ? 4.805 -0.348 16.111 1.00 91.12 83 ASN A CA 1
ATOM 642 C C . ASN A 1 83 ? 4.081 -1.694 15.986 1.00 91.12 83 ASN A C 1
ATOM 644 O O . ASN A 1 83 ? 4.093 -2.322 14.927 1.00 91.12 83 ASN A O 1
ATOM 648 N N . TYR A 1 84 ? 3.374 -2.116 17.036 1.00 93.12 84 TYR A N 1
ATOM 649 C CA . TYR A 1 84 ? 2.586 -3.345 17.010 1.00 93.12 84 TYR A CA 1
ATOM 650 C C . TYR A 1 84 ? 1.462 -3.297 15.967 1.00 93.12 84 TYR A C 1
ATOM 652 O O . TYR A 1 84 ? 1.271 -4.263 15.229 1.00 93.12 84 TYR A O 1
ATOM 660 N N . LEU A 1 85 ? 0.746 -2.173 15.869 1.00 92.44 85 LEU A N 1
ATOM 661 C CA . LEU A 1 85 ? -0.296 -1.951 14.868 1.00 92.44 85 LEU A CA 1
ATOM 662 C C . LEU A 1 85 ? 0.275 -2.062 13.450 1.00 92.44 85 LEU A C 1
ATOM 664 O O . LEU A 1 85 ? -0.262 -2.822 12.648 1.00 92.44 85 LEU A O 1
ATOM 668 N N . VAL A 1 86 ? 1.382 -1.374 13.155 1.00 82.88 86 VAL A N 1
ATOM 669 C CA . VAL A 1 86 ? 2.058 -1.433 11.846 1.00 82.88 86 VAL A CA 1
ATOM 670 C C . VAL A 1 86 ? 2.515 -2.856 11.521 1.00 82.88 86 VAL A C 1
ATOM 672 O O . VAL A 1 86 ? 2.262 -3.354 10.425 1.00 82.88 86 VAL A O 1
ATOM 675 N N . ASN A 1 87 ? 3.122 -3.560 12.480 1.00 82.31 87 ASN A N 1
ATOM 676 C CA . ASN A 1 87 ? 3.521 -4.963 12.307 1.00 82.31 87 ASN A CA 1
ATOM 677 C C . ASN A 1 87 ? 2.326 -5.919 12.159 1.00 82.31 87 ASN A C 1
ATOM 679 O O . ASN A 1 87 ? 2.485 -7.012 11.625 1.00 82.31 87 ASN A O 1
ATOM 683 N N . SER A 1 88 ? 1.134 -5.494 12.579 1.00 79.81 88 SER A N 1
ATOM 684 C CA . SER A 1 88 ? -0.127 -6.228 12.424 1.00 79.81 88 SER A CA 1
ATOM 685 C C . SER A 1 88 ? -0.931 -5.786 11.193 1.00 79.81 88 SER A C 1
ATOM 687 O O . SER A 1 88 ? -2.113 -6.104 11.082 1.00 79.81 88 SER A O 1
ATOM 689 N N . GLY A 1 89 ? -0.314 -5.046 10.263 1.00 67.25 89 GLY A N 1
ATOM 690 C CA . GLY A 1 89 ? -0.927 -4.638 8.997 1.00 67.25 89 GLY A CA 1
ATOM 691 C C . GLY A 1 89 ? -1.681 -3.306 9.036 1.00 67.25 89 GLY A C 1
ATOM 692 O O . GLY A 1 89 ? -2.408 -2.997 8.089 1.00 67.25 89 GLY A O 1
ATOM 693 N N . ALA A 1 90 ? -1.536 -2.509 10.100 1.00 78.94 90 ALA A N 1
ATOM 694 C CA . ALA A 1 90 ? -2.019 -1.133 10.097 1.00 78.94 90 ALA A CA 1
ATOM 695 C C . ALA A 1 90 ? -1.197 -0.289 9.121 1.00 78.94 90 ALA A C 1
ATOM 697 O O . ALA A 1 90 ? 0.033 -0.319 9.135 1.00 78.94 90 ALA A O 1
ATOM 698 N N . ILE A 1 91 ? -1.885 0.506 8.314 1.00 71.12 91 ILE A N 1
ATOM 699 C CA . ILE A 1 91 ? -1.256 1.390 7.344 1.00 71.12 91 ILE A CA 1
ATOM 700 C C . ILE A 1 91 ? -1.433 2.865 7.700 1.00 71.12 91 ILE A C 1
ATOM 702 O O . ILE A 1 91 ? -2.473 3.288 8.216 1.00 71.12 91 ILE A O 1
ATOM 706 N N . SER A 1 92 ? -0.402 3.655 7.394 1.00 75.00 92 SER A N 1
ATOM 707 C CA . SER A 1 92 ? -0.415 5.111 7.533 1.00 75.00 92 SER A CA 1
ATOM 708 C C . SER A 1 92 ? -1.263 5.705 6.407 1.00 75.00 92 SER A C 1
ATOM 710 O O . SER A 1 92 ? -0.845 5.722 5.252 1.00 75.00 92 SER A O 1
ATOM 712 N N . GLN A 1 93 ? -2.491 6.108 6.729 1.00 65.75 93 GLN A N 1
ATOM 713 C CA . GLN A 1 93 ? -3.463 6.681 5.793 1.00 65.75 93 GLN A CA 1
ATOM 714 C C . GLN A 1 93 ? -3.901 8.056 6.294 1.00 65.75 93 GLN A C 1
ATOM 716 O O . GLN A 1 93 ? -4.007 8.213 7.506 1.00 65.75 93 GLN A O 1
ATOM 721 N N . PRO A 1 94 ? -4.232 9.018 5.419 1.00 55.88 94 PRO A N 1
ATOM 722 C CA . PRO A 1 94 ? -4.789 10.288 5.856 1.00 55.88 94 PRO A CA 1
ATOM 723 C C . PRO A 1 94 ? -6.237 10.140 6.347 1.00 55.88 94 PRO A C 1
ATOM 725 O O . PRO A 1 94 ? -7.019 9.303 5.860 1.00 55.88 94 PRO A O 1
ATOM 728 N N . ASN A 1 95 ? -6.595 10.993 7.301 1.00 67.44 95 ASN A N 1
ATOM 729 C CA . ASN A 1 95 ? -7.962 11.197 7.764 1.00 67.44 95 ASN A CA 1
ATOM 730 C C . ASN A 1 95 ? -8.705 12.251 6.907 1.00 67.44 95 ASN A C 1
ATOM 732 O O . ASN A 1 95 ? -8.194 12.699 5.880 1.00 67.44 95 ASN A O 1
ATOM 736 N N . VAL A 1 96 ? -9.916 12.664 7.308 1.00 66.12 96 VAL A N 1
ATOM 737 C CA . VAL A 1 96 ? -10.691 13.674 6.544 1.00 66.12 96 VAL A CA 1
ATOM 738 C C . VAL A 1 96 ? -10.063 15.075 6.562 1.00 66.12 96 VAL A C 1
ATOM 740 O O . VAL A 1 96 ? -10.405 15.898 5.724 1.00 66.12 96 VAL A O 1
ATOM 743 N N . GLU A 1 97 ? -9.135 15.343 7.487 1.00 66.88 97 GLU A N 1
ATOM 744 C CA . GLU A 1 97 ? -8.335 16.576 7.560 1.00 66.88 97 GLU A CA 1
ATOM 745 C C . GLU A 1 97 ? -7.013 16.465 6.775 1.00 66.88 97 GLU A C 1
ATOM 747 O O . GLU A 1 97 ? -6.147 17.321 6.930 1.00 66.88 97 GLU A O 1
ATOM 752 N N . LEU A 1 98 ? -6.823 15.408 5.973 1.00 50.91 98 LEU A N 1
ATOM 753 C CA . LEU A 1 98 ? -5.580 15.100 5.249 1.00 50.91 98 LEU A CA 1
ATOM 754 C C . LEU A 1 98 ? -4.361 14.809 6.140 1.00 50.91 98 LEU A C 1
ATOM 756 O O . LEU A 1 98 ? -3.247 14.710 5.631 1.00 50.91 98 LEU A O 1
ATOM 760 N N . LYS A 1 99 ? -4.554 14.625 7.448 1.00 66.88 99 LY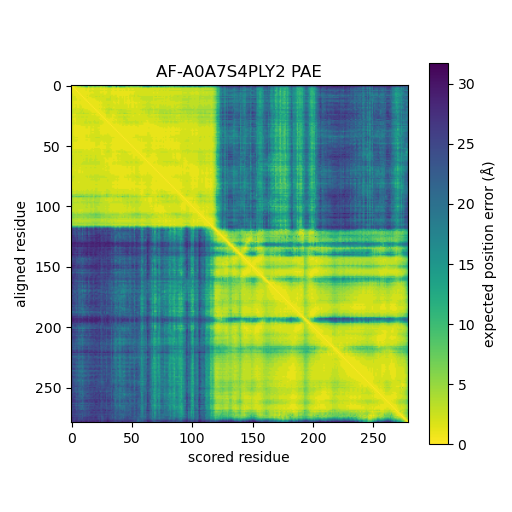S A N 1
ATOM 761 C CA . LYS A 1 99 ? -3.469 14.312 8.383 1.00 66.88 99 LYS A CA 1
ATOM 762 C C . LYS A 1 99 ? -3.247 12.812 8.460 1.00 66.88 99 LYS A C 1
ATOM 764 O O . LYS A 1 99 ? -4.207 12.065 8.656 1.00 66.88 99 LYS A O 1
ATOM 769 N N . ILE A 1 100 ? -1.997 12.382 8.341 1.00 74.56 100 ILE A N 1
ATOM 770 C CA . ILE A 1 100 ? -1.575 10.994 8.570 1.00 74.56 100 ILE A CA 1
ATOM 771 C C . ILE A 1 100 ? -1.292 10.761 10.066 1.00 74.56 100 ILE A C 1
ATOM 773 O O . ILE A 1 100 ? -1.111 11.729 10.805 1.00 74.56 100 ILE A O 1
ATOM 777 N N . PRO A 1 101 ? -1.196 9.506 10.554 1.00 83.00 101 PRO A N 1
ATOM 778 C CA . PRO A 1 101 ? -0.869 9.227 11.952 1.00 83.00 101 PRO A CA 1
ATOM 779 C C . PRO A 1 101 ? 0.370 9.966 12.473 1.00 83.00 101 PRO A C 1
ATOM 781 O O . PRO A 1 101 ? 0.328 10.491 13.583 1.00 83.00 101 PRO A O 1
ATOM 784 N N . LEU A 1 102 ? 1.432 10.073 11.665 1.00 82.31 102 LEU A N 1
ATOM 785 C CA . LEU A 1 102 ? 2.656 10.788 12.040 1.00 82.31 102 LEU A CA 1
ATOM 786 C C . LEU A 1 102 ? 2.411 12.264 12.392 1.00 82.31 102 LEU A C 1
ATOM 788 O O . LEU A 1 102 ? 3.070 12.781 13.287 1.00 82.31 102 LEU A O 1
ATOM 792 N N . ASP A 1 103 ? 1.442 12.930 11.756 1.00 78.88 103 ASP A N 1
ATOM 793 C CA . ASP A 1 103 ? 1.137 14.347 12.014 1.00 78.88 103 ASP A CA 1
ATOM 794 C C . ASP A 1 103 ? 0.559 14.587 13.416 1.00 78.88 103 ASP A C 1
ATOM 796 O O . ASP A 1 103 ? 0.504 15.723 13.884 1.00 78.88 103 ASP A O 1
ATOM 800 N N . PHE A 1 104 ? 0.119 13.525 14.095 1.00 90.38 104 PHE A N 1
ATOM 801 C CA . PHE A 1 104 ? -0.366 13.579 15.472 1.00 90.38 104 PHE A CA 1
ATOM 802 C C . PHE A 1 104 ? 0.729 13.299 16.512 1.00 90.38 104 PHE A C 1
ATOM 804 O O . PHE A 1 104 ? 0.448 13.391 17.707 1.00 90.38 104 PHE A O 1
ATOM 811 N N . VAL A 1 105 ? 1.951 12.961 16.087 1.00 91.94 105 VAL A N 1
ATOM 812 C CA . VAL A 1 105 ? 3.085 12.702 16.983 1.00 91.94 105 VAL A CA 1
ATOM 813 C C . VAL A 1 105 ? 3.759 14.030 17.362 1.00 91.94 105 VAL A C 1
ATOM 815 O O . VAL A 1 105 ? 4.084 14.819 16.474 1.00 91.94 105 VAL A O 1
ATOM 818 N N . PRO A 1 106 ? 4.020 14.298 18.656 1.00 91.25 106 PRO A N 1
ATOM 819 C CA . PRO A 1 106 ? 4.777 15.477 19.074 1.00 91.25 106 PRO A CA 1
ATOM 820 C C . PRO A 1 106 ? 6.181 15.509 18.455 1.00 91.25 106 PRO A C 1
ATOM 822 O O . PRO A 1 106 ? 6.869 14.489 18.439 1.00 91.25 106 PRO A O 1
ATOM 825 N N . ASN A 1 107 ? 6.647 16.686 18.019 1.00 81.38 107 ASN A N 1
ATOM 826 C CA . ASN A 1 107 ? 7.931 16.838 17.314 1.00 81.38 107 ASN A CA 1
ATOM 827 C C . ASN A 1 107 ? 9.124 16.204 18.055 1.00 81.38 107 ASN A C 1
ATOM 829 O O . ASN A 1 107 ? 9.934 15.527 17.431 1.00 81.38 107 ASN A O 1
ATOM 833 N N . GLN A 1 108 ? 9.201 16.349 19.383 1.00 91.44 108 GLN A N 1
ATOM 834 C CA . GLN A 1 108 ? 10.276 15.771 20.206 1.00 91.44 108 GLN A CA 1
ATOM 835 C C . GLN A 1 108 ? 10.349 14.234 20.172 1.00 91.44 108 GLN A C 1
ATOM 837 O O . GLN A 1 108 ? 11.401 13.666 20.436 1.00 91.44 108 GLN A O 1
ATOM 842 N N . ASN A 1 109 ? 9.248 13.563 19.821 1.00 88.94 109 ASN A N 1
ATOM 843 C CA . ASN A 1 109 ? 9.146 12.105 19.768 1.00 88.94 109 ASN A CA 1
ATOM 844 C C . ASN A 1 109 ? 9.002 11.590 18.333 1.00 88.94 109 ASN A C 1
ATOM 846 O O . ASN A 1 109 ? 8.692 10.422 18.135 1.00 88.94 109 ASN A O 1
ATOM 850 N N . ARG A 1 110 ? 9.192 12.442 17.321 1.00 82.25 110 ARG A N 1
ATOM 851 C CA . ARG A 1 110 ? 8.860 12.135 15.925 1.00 82.25 110 ARG A CA 1
ATOM 852 C C . ARG A 1 110 ? 9.814 11.126 15.279 1.00 82.25 110 ARG A C 1
ATOM 854 O O . ARG A 1 110 ? 9.347 10.226 14.588 1.00 82.25 110 ARG A O 1
ATOM 861 N N . ALA A 1 111 ? 11.112 11.215 15.569 1.00 82.44 111 ALA A N 1
ATOM 862 C CA . ALA A 1 111 ? 12.160 10.374 14.977 1.00 82.44 111 ALA A CA 1
ATOM 863 C C . ALA A 1 111 ? 11.890 8.846 15.027 1.00 82.44 111 ALA A C 1
ATOM 865 O O . ALA A 1 111 ? 11.969 8.189 13.982 1.00 82.44 111 ALA A O 1
ATOM 866 N N . PRO A 1 112 ? 11.520 8.236 16.174 1.00 82.88 112 PRO A N 1
ATOM 867 C CA . PRO A 1 112 ? 11.199 6.807 16.203 1.00 82.88 112 PRO A CA 1
ATOM 868 C C . PRO A 1 112 ? 9.966 6.463 15.353 1.00 82.88 112 PRO A C 1
ATOM 870 O O . PRO A 1 112 ? 9.957 5.438 14.676 1.00 82.88 112 PRO A O 1
ATOM 873 N N . TYR A 1 113 ? 8.944 7.326 15.305 1.00 84.12 113 TYR A N 1
ATOM 874 C CA . TYR A 1 113 ? 7.769 7.100 14.453 1.00 84.12 113 TYR A CA 1
ATOM 875 C C . TYR A 1 113 ? 8.074 7.280 12.968 1.00 84.12 113 TYR A C 1
ATOM 877 O O . TYR A 1 113 ? 7.528 6.547 12.150 1.00 84.12 113 TYR A O 1
ATOM 885 N N . GLU A 1 114 ? 8.955 8.211 12.609 1.00 75.00 114 GLU A N 1
ATOM 886 C CA . GLU A 1 114 ? 9.460 8.335 11.240 1.00 75.00 114 GLU A CA 1
ATOM 887 C C . GLU A 1 114 ? 10.145 7.045 10.811 1.00 75.00 114 GLU A C 1
ATOM 889 O O . GLU A 1 114 ? 9.822 6.524 9.753 1.00 75.00 114 GLU A O 1
ATOM 894 N N . THR A 1 115 ? 10.976 6.461 11.677 1.00 76.38 115 THR A N 1
ATOM 895 C CA . THR A 1 115 ? 11.620 5.160 11.427 1.00 76.38 115 THR A CA 1
ATOM 896 C C . THR A 1 115 ? 10.601 4.023 11.312 1.00 76.38 115 THR A C 1
ATOM 898 O O . THR A 1 115 ? 10.742 3.098 10.515 1.00 76.38 115 THR A O 1
ATOM 901 N N . LEU A 1 116 ? 9.535 4.076 12.106 1.00 78.75 116 LEU A N 1
ATOM 902 C CA . LEU A 1 116 ? 8.471 3.084 12.055 1.00 78.75 116 LEU A CA 1
ATOM 903 C C . LEU A 1 116 ? 7.667 3.156 10.745 1.00 78.75 116 LEU A C 1
ATOM 905 O O . LEU A 1 116 ? 7.303 2.123 10.175 1.00 78.75 116 LEU A O 1
ATOM 909 N N . PHE A 1 117 ? 7.368 4.368 10.277 1.00 70.81 117 PHE A N 1
ATOM 910 C CA . PHE A 1 117 ? 6.612 4.593 9.045 1.00 70.81 117 PHE A CA 1
ATOM 911 C C . PHE A 1 117 ? 7.482 4.550 7.786 1.00 70.81 117 PHE A C 1
ATOM 913 O O . PHE A 1 117 ? 6.951 4.285 6.707 1.00 70.81 117 PHE A O 1
ATOM 920 N N . SER A 1 118 ? 8.802 4.691 7.920 1.00 59.47 118 SER A N 1
ATOM 921 C CA . SER A 1 118 ? 9.782 4.614 6.831 1.00 59.47 118 SER A CA 1
ATOM 922 C C . SER A 1 118 ? 10.017 3.202 6.289 1.00 59.47 118 SER A C 1
ATOM 924 O O . SER A 1 118 ? 10.885 3.001 5.441 1.00 59.47 118 SER A O 1
ATOM 926 N N . LYS A 1 119 ? 9.194 2.210 6.669 1.00 54.88 119 LYS A N 1
ATOM 927 C CA . LYS A 1 119 ? 9.115 0.939 5.922 1.00 54.88 119 LYS A CA 1
ATOM 928 C C . LYS A 1 119 ? 8.823 1.152 4.426 1.00 54.88 119 LYS A C 1
ATOM 930 O O . LYS A 1 119 ? 9.072 0.254 3.628 1.00 54.88 119 LYS A O 1
ATOM 935 N N . LEU A 1 120 ? 8.326 2.330 4.045 1.00 59.44 120 LEU A N 1
ATOM 936 C CA . LEU A 1 120 ? 8.510 2.910 2.718 1.00 59.44 120 LEU A CA 1
ATOM 937 C C . LEU A 1 120 ? 9.691 3.887 2.760 1.00 59.44 120 LEU A C 1
ATOM 939 O O . LEU A 1 120 ? 9.595 4.908 3.438 1.00 59.44 120 LEU A O 1
ATOM 943 N N . ALA A 1 121 ? 10.770 3.607 2.026 1.00 56.81 121 ALA A N 1
ATOM 944 C CA . ALA A 1 121 ? 11.872 4.557 1.894 1.00 56.81 121 ALA A CA 1
ATOM 945 C C . ALA A 1 121 ? 11.348 5.869 1.281 1.00 56.81 121 ALA A C 1
ATOM 947 O O . ALA A 1 121 ? 10.809 5.862 0.170 1.00 56.81 121 ALA A O 1
ATOM 948 N N . GLU A 1 122 ? 11.467 6.982 2.007 1.00 67.00 122 GLU A N 1
ATOM 949 C CA . GLU A 1 122 ? 11.226 8.315 1.453 1.00 67.00 122 GLU A CA 1
ATOM 950 C C . GLU A 1 122 ? 12.492 8.777 0.737 1.00 67.00 122 GLU A C 1
ATOM 952 O O . GLU A 1 122 ? 13.559 8.851 1.339 1.00 67.00 122 GLU A O 1
ATOM 957 N N . ILE A 1 123 ? 12.367 9.084 -0.551 1.00 64.88 123 ILE A N 1
ATOM 958 C CA . ILE A 1 123 ? 13.476 9.530 -1.394 1.00 64.88 123 ILE A CA 1
ATOM 959 C C . ILE A 1 123 ? 13.224 10.999 -1.765 1.00 64.88 123 ILE A C 1
ATOM 961 O O . ILE A 1 123 ? 12.170 11.317 -2.342 1.00 64.88 123 ILE A O 1
ATOM 965 N N . PRO A 1 124 ? 14.142 11.924 -1.432 1.00 69.19 124 PRO A N 1
ATOM 966 C CA . PRO A 1 124 ? 14.034 13.321 -1.833 1.00 69.19 124 PRO A CA 1
ATOM 967 C C . PRO A 1 124 ? 13.933 13.452 -3.356 1.00 69.19 124 PRO A C 1
ATOM 969 O O . PRO A 1 124 ? 14.751 12.909 -4.096 1.00 69.19 124 PRO A O 1
ATOM 972 N N . LYS A 1 125 ? 12.944 14.202 -3.867 1.00 69.00 125 LYS A N 1
ATOM 973 C CA . LYS A 1 125 ? 12.751 14.355 -5.324 1.00 69.00 125 LYS A CA 1
ATOM 974 C C . LYS A 1 125 ? 13.983 14.945 -6.024 1.00 69.00 125 LYS A C 1
ATOM 976 O O . LYS A 1 125 ? 14.189 14.673 -7.200 1.00 69.00 125 LYS A O 1
ATOM 981 N N . GLN A 1 126 ? 14.797 15.724 -5.316 1.00 71.62 126 GLN A N 1
ATOM 982 C CA . GLN A 1 126 ? 16.044 16.304 -5.816 1.00 71.62 126 GLN A CA 1
ATOM 983 C C . GLN A 1 126 ? 17.080 15.239 -6.208 1.00 71.62 126 GLN A C 1
ATOM 985 O O . GLN A 1 126 ? 17.887 15.484 -7.099 1.00 71.62 126 GLN A O 1
ATOM 990 N N . GLU A 1 127 ? 17.030 14.054 -5.598 1.00 70.38 127 GLU A N 1
ATOM 991 C CA . GLU A 1 127 ? 17.898 12.919 -5.938 1.00 70.38 127 GLU A CA 1
ATOM 992 C C . GLU A 1 127 ? 17.430 12.177 -7.199 1.00 70.38 127 GLU A C 1
ATOM 994 O O . GLU A 1 127 ? 18.125 11.303 -7.719 1.00 70.38 127 GLU A O 1
ATOM 999 N N . ILE A 1 128 ? 16.245 12.520 -7.712 1.00 74.00 128 ILE A N 1
ATOM 1000 C CA . ILE A 1 128 ? 15.611 11.857 -8.846 1.00 74.00 128 ILE A CA 1
ATOM 1001 C C . ILE A 1 128 ? 15.733 12.755 -10.071 1.00 74.00 128 ILE A C 1
ATOM 1003 O O . ILE A 1 128 ? 14.991 13.726 -10.245 1.00 74.00 128 ILE A O 1
ATOM 1007 N N . ASN A 1 129 ? 16.620 12.387 -10.990 1.00 79.94 129 ASN A N 1
ATOM 1008 C CA . ASN A 1 129 ? 16.752 13.111 -12.247 1.00 79.94 129 ASN A CA 1
ATOM 1009 C C . ASN A 1 129 ? 15.668 12.652 -13.238 1.00 79.94 129 ASN A C 1
ATOM 1011 O O . ASN A 1 129 ? 15.831 11.672 -13.979 1.00 79.94 129 ASN A O 1
ATOM 1015 N N . LEU A 1 130 ? 14.526 13.350 -13.218 1.00 77.56 130 LEU A N 1
ATOM 1016 C CA . LEU A 1 130 ? 13.428 13.151 -14.162 1.00 77.56 130 LEU A CA 1
ATOM 1017 C C . LEU A 1 130 ? 13.868 13.553 -15.571 1.00 77.56 130 LEU A C 1
ATOM 1019 O O . LEU A 1 130 ? 14.173 14.712 -15.846 1.00 77.56 130 LEU A O 1
ATOM 1023 N N . LYS A 1 131 ? 13.813 12.613 -16.517 1.00 73.19 131 LYS A N 1
ATOM 1024 C CA . LYS A 1 131 ? 14.080 12.940 -17.920 1.00 73.19 131 LYS A CA 1
ATOM 1025 C C . LYS A 1 131 ? 12.854 13.619 -18.514 1.00 73.19 131 LYS A C 1
ATOM 1027 O O . LYS A 1 131 ? 11.892 12.933 -18.865 1.00 73.19 131 LYS A O 1
ATOM 1032 N N . ALA A 1 132 ? 12.924 14.944 -18.656 1.00 57.94 132 ALA A N 1
ATOM 1033 C CA . ALA A 1 132 ? 11.828 15.836 -19.058 1.00 57.94 132 ALA A CA 1
ATOM 1034 C C . ALA A 1 132 ? 11.000 15.359 -20.275 1.00 57.94 132 ALA A C 1
ATOM 1036 O O . ALA A 1 132 ? 9.813 15.652 -20.349 1.00 57.94 132 ALA A O 1
ATOM 1037 N N . ASN A 1 133 ? 11.576 14.543 -21.170 1.00 59.06 133 ASN A N 1
ATOM 1038 C CA . ASN A 1 133 ? 10.925 14.067 -22.398 1.00 59.06 133 ASN A CA 1
ATOM 1039 C C . ASN A 1 133 ? 10.721 12.541 -22.488 1.00 59.06 133 ASN A C 1
ATOM 1041 O O . ASN A 1 133 ? 10.508 12.020 -23.581 1.00 59.06 133 ASN A O 1
ATOM 1045 N N . LYS A 1 134 ? 10.797 11.784 -21.382 1.00 79.94 134 LYS A N 1
ATOM 1046 C CA . LYS A 1 134 ? 10.684 10.310 -21.427 1.00 79.94 134 LYS A CA 1
ATOM 1047 C C . LYS A 1 134 ? 9.534 9.767 -20.585 1.00 79.94 134 LYS A C 1
ATOM 1049 O O . LYS A 1 134 ? 9.735 9.032 -19.618 1.00 79.94 134 LYS A O 1
ATOM 1054 N N . ILE A 1 135 ? 8.323 10.126 -21.004 1.00 81.81 135 ILE A N 1
ATOM 1055 C CA . ILE A 1 135 ? 7.078 9.529 -20.516 1.00 81.81 135 ILE A CA 1
ATOM 1056 C C . ILE A 1 135 ? 7.020 8.073 -20.990 1.00 81.81 135 ILE A C 1
ATOM 1058 O O . ILE A 1 135 ? 7.113 7.788 -22.182 1.00 81.81 135 ILE A O 1
ATOM 1062 N N . LEU A 1 136 ? 6.882 7.152 -20.044 1.00 81.62 136 LEU A N 1
ATOM 1063 C CA . LEU A 1 136 ? 6.753 5.716 -20.290 1.00 81.62 136 LEU A CA 1
ATOM 1064 C C . LEU A 1 136 ? 5.290 5.307 -20.474 1.00 81.62 136 LEU A C 1
ATOM 1066 O O . LEU A 1 136 ? 4.996 4.412 -21.264 1.00 81.62 136 LEU A O 1
ATOM 1070 N N . GLY A 1 137 ? 4.383 5.993 -19.780 1.00 79.56 137 GLY A N 1
ATOM 1071 C CA . GLY A 1 137 ? 2.948 5.765 -19.861 1.00 79.56 137 GLY A CA 1
ATOM 1072 C C . GLY A 1 137 ? 2.158 6.873 -19.173 1.00 79.56 137 GLY A C 1
ATOM 1073 O O . GLY A 1 137 ? 2.669 7.571 -18.295 1.00 79.56 137 GLY A O 1
ATOM 1074 N N . ARG A 1 138 ? 0.902 7.031 -19.587 1.00 78.31 138 ARG A N 1
ATOM 1075 C CA . ARG A 1 138 ? -0.097 7.886 -18.939 1.00 78.31 138 ARG A CA 1
ATOM 1076 C C . ARG A 1 138 ? -1.278 6.999 -18.569 1.00 78.31 138 ARG A C 1
ATOM 1078 O O . ARG A 1 138 ? -1.792 6.299 -19.436 1.00 78.31 138 ARG A O 1
ATOM 1085 N N . GLY A 1 139 ? -1.667 7.012 -17.301 1.00 66.00 139 GLY A N 1
ATOM 1086 C CA . GLY A 1 139 ? -2.826 6.283 -16.793 1.00 66.00 139 GLY A CA 1
ATOM 1087 C C . GLY A 1 139 ? -3.815 7.224 -16.112 1.00 66.00 139 GLY A C 1
ATOM 1088 O O . GLY A 1 139 ? -3.540 8.412 -15.937 1.00 66.00 139 GLY A O 1
ATOM 1089 N N . SER A 1 140 ? -4.952 6.682 -15.677 1.00 56.00 140 SER A N 1
ATOM 1090 C CA . SER A 1 140 ? -5.966 7.415 -14.900 1.00 56.00 140 SER A CA 1
ATOM 1091 C C . SER A 1 140 ? -5.415 8.004 -13.598 1.00 56.00 140 SER A C 1
ATOM 1093 O O . SER A 1 140 ? -5.908 9.025 -13.130 1.00 56.00 140 SER A O 1
ATOM 1095 N N . PHE A 1 141 ? -4.367 7.387 -13.045 1.00 61.28 141 PHE A N 1
ATOM 1096 C CA . PHE A 1 141 ? -3.779 7.737 -11.752 1.00 61.28 141 PHE A CA 1
ATOM 1097 C C . PHE A 1 141 ? -2.499 8.578 -11.854 1.00 61.28 141 PHE A C 1
ATOM 1099 O O . PHE A 1 141 ? -1.894 8.881 -10.833 1.00 61.28 141 PHE A O 1
ATOM 1106 N N . GLY A 1 142 ? -2.050 8.960 -13.055 1.00 77.06 142 GLY A N 1
ATOM 1107 C CA . GLY A 1 142 ? -0.855 9.792 -13.199 1.00 77.06 142 GLY A CA 1
ATOM 1108 C C . GLY A 1 142 ? 0.015 9.474 -14.408 1.00 77.06 142 GLY A C 1
ATOM 1109 O O . GLY A 1 142 ? -0.388 8.780 -15.343 1.00 77.06 142 GLY A O 1
ATOM 1110 N N . THR A 1 143 ? 1.229 10.020 -14.396 1.00 85.38 143 THR A N 1
ATOM 1111 C CA . THR A 1 143 ? 2.200 9.862 -15.486 1.00 85.38 143 THR A CA 1
ATOM 1112 C C . THR A 1 143 ? 3.435 9.132 -14.981 1.00 85.38 143 THR A C 1
ATOM 1114 O O . THR A 1 143 ? 3.983 9.471 -13.933 1.00 85.38 143 THR A O 1
ATOM 1117 N N . VAL A 1 144 ? 3.874 8.124 -15.734 1.00 88.56 144 VAL A N 1
ATOM 1118 C CA . VAL A 1 144 ? 5.084 7.358 -15.436 1.00 88.56 144 VAL A CA 1
ATOM 1119 C C . VAL A 1 144 ? 6.236 7.910 -16.264 1.00 88.56 144 VAL A C 1
ATOM 1121 O O . VAL A 1 144 ? 6.153 7.969 -17.492 1.00 88.56 144 VAL A O 1
ATOM 1124 N N . TYR A 1 145 ? 7.320 8.284 -15.599 1.00 89.00 145 TYR A N 1
ATOM 1125 C CA . TYR A 1 145 ? 8.532 8.831 -16.198 1.00 89.00 145 TYR A CA 1
ATOM 1126 C C . TYR A 1 145 ? 9.688 7.852 -16.052 1.00 89.00 145 TYR A C 1
ATOM 1128 O O . TYR A 1 145 ? 9.785 7.129 -15.061 1.00 89.00 145 TYR A O 1
ATOM 1136 N N . LYS A 1 146 ? 10.608 7.862 -17.016 1.00 89.94 146 LYS A N 1
ATOM 1137 C CA . LYS A 1 146 ? 11.939 7.288 -16.810 1.00 89.94 146 LYS A CA 1
ATOM 1138 C C . LYS A 1 146 ? 12.809 8.292 -16.058 1.00 89.94 146 LYS A C 1
ATOM 1140 O O . LYS A 1 146 ? 12.890 9.449 -16.473 1.00 89.94 146 LYS A O 1
ATOM 1145 N N . ALA A 1 147 ? 13.512 7.833 -15.033 1.00 87.69 147 ALA A N 1
ATOM 1146 C CA . ALA A 1 147 ? 14.452 8.651 -14.278 1.00 87.69 147 ALA A CA 1
ATOM 1147 C C . ALA A 1 147 ? 15.788 7.934 -14.052 1.00 87.69 147 ALA A C 1
ATOM 1149 O O . ALA A 1 147 ? 15.920 6.730 -14.299 1.00 87.69 147 ALA A O 1
ATOM 1150 N N . ASP A 1 148 ? 16.773 8.718 -13.627 1.00 80.56 148 ASP A N 1
ATOM 1151 C CA . ASP A 1 148 ? 18.032 8.253 -13.056 1.00 80.56 148 ASP A CA 1
ATOM 1152 C C . ASP A 1 148 ? 17.993 8.461 -11.535 1.00 80.56 148 ASP A C 1
ATOM 1154 O O . ASP A 1 148 ? 17.654 9.556 -11.083 1.00 80.56 148 ASP A O 1
ATOM 1158 N N . TRP A 1 149 ? 18.312 7.415 -10.771 1.00 77.06 149 TRP A N 1
ATOM 1159 C CA . TRP A 1 149 ? 18.429 7.434 -9.309 1.00 77.06 149 TRP A CA 1
ATOM 1160 C C . TRP A 1 149 ? 19.588 6.517 -8.898 1.00 77.06 149 TRP A C 1
ATOM 1162 O O . TRP A 1 149 ? 19.649 5.377 -9.359 1.00 77.06 149 TRP A O 1
ATOM 1172 N N . GLU A 1 150 ? 20.548 7.042 -8.128 1.00 71.38 150 GLU A N 1
ATOM 1173 C CA . GLU A 1 150 ? 21.773 6.332 -7.700 1.00 71.38 150 GLU A CA 1
ATOM 1174 C C . GLU A 1 150 ? 22.527 5.620 -8.847 1.00 71.38 150 GLU A C 1
ATOM 1176 O O . GLU A 1 150 ? 22.961 4.475 -8.744 1.00 71.38 150 GLU A O 1
ATOM 1181 N N . GLY A 1 151 ? 22.635 6.275 -10.008 1.00 69.00 151 GLY A N 1
ATOM 1182 C CA . GLY A 1 151 ? 23.293 5.704 -11.194 1.00 69.00 151 GLY A CA 1
ATOM 1183 C C . GLY A 1 151 ? 22.489 4.619 -11.927 1.00 69.00 151 GLY A C 1
ATOM 1184 O O . GLY A 1 151 ? 22.912 4.154 -12.987 1.00 69.00 151 GLY A O 1
ATOM 1185 N N . SER A 1 152 ? 21.306 4.256 -11.427 1.00 72.62 152 SER A N 1
ATOM 1186 C CA . SER A 1 152 ? 20.423 3.240 -12.003 1.00 72.62 152 SER A CA 1
ATOM 1187 C C . SER A 1 152 ? 19.206 3.851 -12.701 1.00 72.62 152 SER A C 1
ATOM 1189 O O . SER A 1 152 ? 18.721 4.930 -12.354 1.00 72.62 152 SER A O 1
ATOM 1191 N N . LYS A 1 153 ? 18.670 3.143 -13.707 1.00 8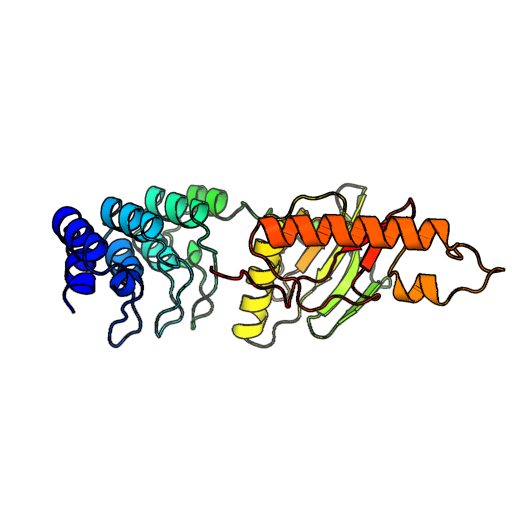4.31 153 LYS A N 1
ATOM 1192 C CA . LYS A 1 153 ? 17.398 3.529 -14.339 1.00 84.31 153 LYS A CA 1
ATOM 1193 C C . LYS A 1 153 ? 16.229 3.083 -13.468 1.00 84.31 153 LYS A C 1
ATOM 1195 O O . LYS A 1 153 ? 16.115 1.900 -13.165 1.00 84.31 153 LYS A O 1
ATOM 1200 N N . VAL A 1 154 ? 15.317 4.007 -13.181 1.00 87.44 154 VAL A N 1
ATOM 1201 C CA . VAL A 1 154 ? 14.074 3.742 -12.439 1.00 87.44 154 VAL A CA 1
ATOM 1202 C C . VAL A 1 154 ? 12.848 4.261 -13.189 1.00 87.44 154 VAL A C 1
ATOM 1204 O O . VAL A 1 154 ? 12.949 5.100 -14.095 1.00 87.44 154 VAL A O 1
ATOM 1207 N N . ALA A 1 155 ? 11.680 3.732 -12.832 1.00 90.62 155 ALA A N 1
ATOM 1208 C CA . ALA A 1 155 ? 10.386 4.246 -13.257 1.00 90.62 155 ALA A CA 1
ATOM 1209 C C . ALA A 1 155 ? 9.766 5.062 -12.117 1.00 90.62 155 ALA A C 1
ATOM 1211 O O . ALA A 1 155 ? 9.696 4.592 -10.987 1.00 90.62 155 ALA A O 1
ATOM 1212 N N . VAL A 1 156 ? 9.297 6.273 -12.412 1.00 89.12 156 VAL A N 1
ATOM 1213 C CA . VAL A 1 156 ? 8.683 7.167 -11.424 1.00 89.12 156 VAL A CA 1
ATOM 1214 C C . VAL A 1 156 ? 7.239 7.432 -11.824 1.00 89.12 156 VAL A C 1
ATOM 1216 O O . VAL A 1 156 ? 6.995 8.130 -12.807 1.00 89.12 156 VAL A O 1
ATOM 1219 N N . LYS A 1 157 ? 6.275 6.870 -11.089 1.00 88.12 157 LYS A N 1
ATOM 1220 C CA . LYS A 1 157 ? 4.838 7.150 -11.268 1.00 88.12 157 LYS A CA 1
ATOM 1221 C C . LYS A 1 157 ? 4.493 8.372 -10.429 1.00 88.12 157 LYS A C 1
ATOM 1223 O O . LYS A 1 157 ? 4.337 8.245 -9.220 1.00 88.12 157 LYS A O 1
ATOM 1228 N N . LEU A 1 158 ? 4.416 9.542 -11.063 1.00 84.25 158 LEU A N 1
ATOM 1229 C CA . LEU A 1 158 ? 3.933 10.763 -10.418 1.00 84.25 158 LEU A CA 1
ATOM 1230 C C . LEU A 1 158 ? 2.410 10.758 -10.429 1.00 84.25 158 LEU A C 1
ATOM 1232 O O . LEU A 1 158 ? 1.797 10.631 -11.496 1.00 84.25 158 LEU A O 1
ATOM 1236 N N . VAL A 1 159 ? 1.814 10.907 -9.250 1.00 78.19 159 VAL A N 1
ATOM 1237 C CA . VAL A 1 159 ? 0.363 10.893 -9.075 1.00 78.19 159 VAL A CA 1
ATOM 1238 C C . VAL A 1 159 ? -0.134 12.315 -8.872 1.00 78.19 159 VAL A C 1
ATOM 1240 O O . VAL A 1 159 ? 0.282 13.014 -7.951 1.00 78.19 159 VAL A O 1
ATOM 1243 N N . ARG A 1 160 ? -1.053 12.740 -9.743 1.00 74.31 160 ARG A N 1
ATOM 1244 C CA . ARG A 1 160 ? -1.800 13.987 -9.559 1.00 74.31 160 ARG A CA 1
ATOM 1245 C C . ARG A 1 160 ? -3.009 13.681 -8.690 1.00 74.31 160 ARG A C 1
ATOM 1247 O O . ARG A 1 160 ? -3.958 13.064 -9.168 1.00 74.31 160 ARG A O 1
ATOM 1254 N N . PHE A 1 161 ? -2.973 14.095 -7.432 1.00 72.44 161 PHE A N 1
ATOM 1255 C CA . PHE A 1 161 ? -4.130 13.977 -6.552 1.00 72.44 161 PHE A CA 1
ATOM 1256 C C . PHE A 1 161 ? -5.053 15.185 -6.745 1.00 72.44 161 PHE A C 1
ATOM 1258 O O . PHE A 1 161 ? -4.600 16.312 -6.933 1.00 72.44 161 PHE A O 1
ATOM 1265 N N . LYS A 1 162 ? -6.362 14.934 -6.743 1.00 71.56 162 LYS A N 1
ATOM 1266 C CA . LYS A 1 162 ? -7.406 15.970 -6.843 1.00 71.56 162 LYS A CA 1
ATOM 1267 C C . LYS A 1 162 ? -8.083 16.225 -5.499 1.00 71.56 162 LYS A C 1
ATOM 1269 O O . LYS A 1 162 ? -8.680 17.275 -5.298 1.00 71.56 162 LYS A O 1
ATOM 1274 N N . ASP A 1 163 ? -8.006 15.246 -4.604 1.00 71.44 163 ASP A N 1
ATOM 1275 C CA . ASP A 1 163 ? -8.732 15.180 -3.344 1.00 71.44 163 ASP A CA 1
ATOM 1276 C C . ASP A 1 163 ? -8.044 14.214 -2.357 1.00 71.44 163 ASP A C 1
ATOM 1278 O O . ASP A 1 163 ? -7.054 13.547 -2.672 1.00 71.44 163 ASP A O 1
ATOM 1282 N N . ALA A 1 164 ? -8.593 14.118 -1.145 1.00 65.81 164 ALA A N 1
ATOM 1283 C CA . ALA A 1 164 ? -8.143 13.176 -0.120 1.00 65.81 164 ALA A CA 1
ATOM 1284 C C . ALA A 1 164 ? -8.204 11.707 -0.579 1.00 65.81 164 ALA A C 1
ATOM 1286 O O . ALA A 1 164 ? -7.393 10.884 -0.150 1.00 65.81 164 ALA A O 1
ATOM 1287 N N . THR A 1 165 ? -9.176 11.373 -1.431 1.00 69.56 165 THR A N 1
ATOM 1288 C CA . THR A 1 165 ? -9.441 10.009 -1.904 1.00 69.56 165 THR A CA 1
ATOM 1289 C C . THR A 1 165 ? -8.297 9.506 -2.776 1.00 69.56 165 THR A C 1
ATOM 1291 O O . THR A 1 165 ? -7.724 8.458 -2.491 1.00 69.56 165 THR A O 1
ATOM 1294 N N . SER A 1 166 ? -7.905 10.290 -3.777 1.00 73.19 166 SER A N 1
ATOM 1295 C CA . SER A 1 166 ? -6.803 9.978 -4.694 1.00 73.19 166 SER A CA 1
ATOM 1296 C C . SER A 1 166 ? -5.446 9.901 -3.986 1.00 73.19 166 SER A C 1
ATOM 1298 O O . SER A 1 166 ? -4.633 9.029 -4.294 1.00 73.19 166 SER A O 1
ATOM 1300 N N . LEU A 1 167 ? -5.213 10.742 -2.973 1.00 74.00 167 LEU A N 1
ATOM 1301 C CA . LEU A 1 167 ? -4.018 10.641 -2.130 1.00 74.00 167 LEU A CA 1
ATOM 1302 C C . LEU A 1 167 ? -4.019 9.356 -1.282 1.00 74.00 167 LEU A C 1
ATOM 1304 O O . LEU A 1 167 ? -2.988 8.707 -1.106 1.00 74.00 167 LEU A O 1
ATOM 1308 N N . ASN A 1 168 ? -5.181 8.960 -0.766 1.00 69.88 168 ASN A N 1
ATOM 1309 C CA . ASN A 1 168 ? -5.329 7.729 0.000 1.00 69.88 168 ASN A CA 1
ATOM 1310 C C . ASN A 1 168 ? -5.120 6.475 -0.867 1.00 69.88 168 ASN A C 1
ATOM 1312 O O . ASN A 1 168 ? -4.457 5.541 -0.424 1.00 69.88 168 ASN A O 1
ATOM 1316 N N . GLU A 1 169 ? -5.645 6.457 -2.092 1.00 77.06 169 GLU A N 1
ATOM 1317 C CA . GLU A 1 169 ? -5.410 5.376 -3.060 1.00 77.06 169 GLU A CA 1
ATOM 1318 C C . GLU A 1 169 ? -3.920 5.219 -3.385 1.00 77.06 169 GLU A C 1
ATOM 1320 O O . GLU A 1 169 ? -3.415 4.096 -3.389 1.00 77.06 169 GLU A O 1
ATOM 1325 N N . PHE A 1 170 ? -3.196 6.332 -3.551 1.00 81.44 170 PHE A N 1
ATOM 1326 C CA . PHE A 1 170 ? -1.744 6.326 -3.739 1.00 81.44 170 PHE A CA 1
ATOM 1327 C C . PHE A 1 170 ? -1.009 5.635 -2.583 1.00 81.44 170 PHE A C 1
ATOM 1329 O O . PHE A 1 170 ? -0.218 4.721 -2.814 1.00 81.44 170 PHE A O 1
ATOM 1336 N N . TYR A 1 171 ? -1.263 6.044 -1.334 1.00 76.69 171 TYR A N 1
ATOM 1337 C CA . TYR A 1 171 ? -0.568 5.456 -0.185 1.00 76.69 171 TYR A CA 1
ATOM 1338 C C . TYR A 1 171 ? -0.932 3.983 0.022 1.00 76.69 171 TYR A C 1
ATOM 1340 O O . TYR A 1 171 ? -0.053 3.191 0.358 1.00 76.69 171 TYR A O 1
ATOM 1348 N N . GLN A 1 172 ? -2.189 3.602 -0.235 1.00 76.00 172 GLN A N 1
ATOM 1349 C CA . GLN A 1 172 ? -2.620 2.204 -0.191 1.00 76.00 172 GLN A CA 1
ATOM 1350 C C . GLN A 1 172 ? -1.887 1.352 -1.233 1.00 76.00 172 GLN A C 1
ATOM 1352 O O . GLN A 1 172 ? -1.385 0.280 -0.893 1.00 76.00 172 GLN A O 1
ATOM 1357 N N . GLU A 1 173 ? -1.788 1.828 -2.477 1.00 84.44 173 GLU A N 1
ATOM 1358 C CA . GLU A 1 173 ? -1.027 1.148 -3.529 1.00 84.44 173 GLU A CA 1
ATOM 1359 C C . GLU A 1 173 ? 0.457 1.040 -3.139 1.00 84.44 173 GLU A C 1
ATOM 1361 O O . GLU A 1 173 ? 1.031 -0.045 -3.216 1.00 84.44 173 GLU A O 1
ATOM 1366 N N . ALA A 1 174 ? 1.065 2.121 -2.638 1.00 82.62 174 ALA A N 1
ATOM 1367 C CA . ALA A 1 174 ? 2.485 2.147 -2.288 1.00 82.62 174 ALA A CA 1
ATOM 1368 C C . ALA A 1 174 ? 2.804 1.165 -1.152 1.00 82.62 174 ALA A C 1
ATOM 1370 O O . ALA A 1 174 ? 3.761 0.399 -1.234 1.00 82.62 174 ALA A O 1
ATOM 1371 N N . GLN A 1 175 ? 1.981 1.140 -0.105 1.00 77.12 175 GLN A N 1
ATOM 1372 C CA . GLN A 1 175 ? 2.153 0.223 1.025 1.00 77.12 175 GLN A CA 1
ATOM 1373 C C . GLN A 1 175 ? 1.933 -1.230 0.624 1.00 77.12 175 GLN A C 1
ATOM 1375 O O . GLN A 1 175 ? 2.674 -2.108 1.071 1.00 77.12 175 GLN A O 1
ATOM 1380 N N . LEU A 1 176 ? 0.943 -1.488 -0.237 1.00 81.44 176 LEU A N 1
ATOM 1381 C CA . LEU A 1 176 ? 0.744 -2.815 -0.795 1.00 81.44 176 LEU A CA 1
ATOM 1382 C C . LEU A 1 176 ? 2.004 -3.248 -1.543 1.00 81.44 176 LEU A C 1
ATOM 1384 O O . LEU A 1 176 ? 2.586 -4.266 -1.185 1.00 81.44 176 LEU A O 1
ATOM 1388 N N . MET A 1 177 ? 2.475 -2.451 -2.502 1.00 86.56 177 MET A N 1
ATOM 1389 C CA . MET A 1 177 ? 3.669 -2.765 -3.289 1.00 86.56 177 MET A CA 1
ATOM 1390 C C . MET A 1 177 ? 4.927 -2.939 -2.429 1.00 86.56 177 MET A C 1
ATOM 1392 O O . MET A 1 177 ? 5.699 -3.861 -2.676 1.00 86.56 177 MET A O 1
ATOM 1396 N N . ALA A 1 178 ? 5.113 -2.135 -1.380 1.00 77.88 178 ALA A N 1
ATOM 1397 C CA . ALA A 1 178 ? 6.237 -2.279 -0.448 1.00 77.88 178 ALA A CA 1
ATOM 1398 C C . ALA A 1 178 ? 6.261 -3.633 0.274 1.00 77.88 178 ALA A C 1
ATOM 1400 O O . ALA A 1 178 ? 7.319 -4.126 0.656 1.00 77.88 178 ALA A O 1
ATOM 1401 N N . SER A 1 179 ? 5.096 -4.257 0.459 1.00 75.69 179 SER A N 1
ATOM 1402 C CA . SER A 1 179 ? 4.984 -5.581 1.080 1.00 75.69 179 SER A CA 1
ATOM 1403 C C . SER A 1 179 ? 5.221 -6.746 0.103 1.00 75.69 179 SER A C 1
ATOM 1405 O O . SER A 1 179 ? 5.307 -7.907 0.525 1.00 75.69 179 SER A O 1
ATOM 1407 N N . LEU A 1 180 ? 5.330 -6.460 -1.199 1.00 80.75 180 LEU A N 1
ATOM 1408 C CA . LEU A 1 180 ? 5.385 -7.446 -2.275 1.00 80.75 180 LEU A CA 1
ATOM 1409 C C . LEU A 1 180 ? 6.809 -7.580 -2.828 1.00 80.75 180 LEU A C 1
ATOM 1411 O O . LEU A 1 180 ? 7.258 -6.795 -3.656 1.00 80.75 180 LEU A O 1
ATOM 1415 N N . HIS A 1 181 ? 7.507 -8.631 -2.397 1.00 81.62 181 HIS A N 1
ATOM 1416 C CA . HIS A 1 181 ? 8.841 -8.984 -2.886 1.00 81.62 181 HIS A CA 1
ATOM 1417 C C . HIS A 1 181 ? 8.790 -10.322 -3.623 1.00 81.62 181 HIS A C 1
ATOM 1419 O O . HIS A 1 181 ? 8.687 -11.373 -2.993 1.00 81.62 181 HIS A O 1
ATOM 1425 N N . HIS A 1 182 ? 8.833 -10.279 -4.954 1.00 90.31 182 HIS A N 1
ATOM 1426 C CA . HIS A 1 182 ? 8.784 -11.469 -5.801 1.00 90.31 182 HIS A CA 1
ATOM 1427 C C . HIS A 1 182 ? 9.379 -11.166 -7.191 1.00 90.31 182 HIS A C 1
ATOM 1429 O O . HIS A 1 182 ? 9.118 -10.083 -7.717 1.00 90.31 182 HIS A O 1
ATOM 1435 N N . PRO A 1 183 ? 10.135 -12.084 -7.829 1.00 89.56 183 PRO A N 1
ATOM 1436 C CA . PRO A 1 183 ? 10.783 -11.829 -9.124 1.00 89.56 183 PRO A CA 1
ATOM 1437 C C . PRO A 1 183 ? 9.805 -11.460 -10.251 1.00 89.56 183 PRO A C 1
ATOM 1439 O O . PRO A 1 183 ? 10.149 -10.644 -11.104 1.00 89.56 183 PRO A O 1
ATOM 1442 N N . ASN A 1 184 ? 8.584 -12.008 -10.226 1.00 97.19 184 ASN A N 1
ATOM 1443 C CA . ASN A 1 184 ? 7.528 -11.748 -11.218 1.00 97.19 184 ASN A CA 1
ATOM 1444 C C . ASN A 1 184 ? 6.548 -10.629 -10.832 1.00 97.19 184 ASN A C 1
ATOM 1446 O O . ASN A 1 184 ? 5.463 -10.551 -11.403 1.00 97.19 184 ASN A O 1
ATOM 1450 N N . LEU A 1 185 ? 6.896 -9.774 -9.871 1.00 95.00 185 L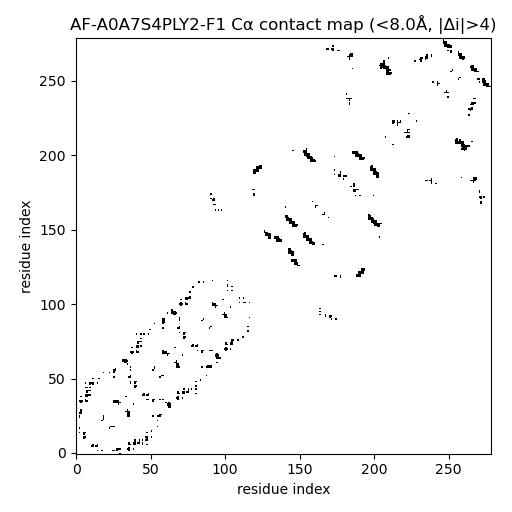EU A N 1
ATOM 1451 C CA . LEU A 1 185 ? 6.168 -8.540 -9.572 1.00 95.00 185 LEU A CA 1
ATOM 1452 C C . LEU A 1 185 ? 7.123 -7.352 -9.736 1.00 95.00 185 LEU A C 1
ATOM 1454 O O . LEU A 1 185 ? 8.317 -7.472 -9.463 1.00 95.00 185 LEU A O 1
ATOM 1458 N N . VAL A 1 186 ? 6.607 -6.207 -10.179 1.00 94.19 186 VAL A N 1
ATOM 1459 C CA . VAL A 1 186 ? 7.388 -4.964 -10.229 1.00 94.19 186 VAL A CA 1
ATOM 1460 C C . VAL A 1 186 ? 7.693 -4.500 -8.811 1.00 94.19 186 VAL A C 1
ATOM 1462 O O . VAL A 1 186 ? 6.784 -4.302 -8.002 1.00 94.19 186 VAL A O 1
ATOM 1465 N N . ARG A 1 187 ? 8.979 -4.299 -8.518 1.00 85.06 187 ARG A N 1
ATOM 1466 C CA . ARG A 1 187 ? 9.427 -3.852 -7.198 1.00 85.06 187 ARG A CA 1
ATOM 1467 C C . ARG A 1 187 ? 9.218 -2.350 -7.009 1.00 85.06 187 ARG A C 1
ATOM 1469 O O . ARG A 1 187 ? 9.582 -1.554 -7.874 1.00 85.06 187 ARG A O 1
ATOM 1476 N N . LEU A 1 188 ? 8.704 -1.968 -5.841 1.00 85.25 188 LEU A N 1
ATOM 1477 C CA . LEU A 1 188 ? 8.765 -0.597 -5.336 1.00 85.25 188 LEU A CA 1
ATOM 1478 C C . LEU A 1 188 ? 10.065 -0.412 -4.543 1.00 85.25 188 LEU A C 1
ATOM 1480 O O . LEU A 1 188 ? 10.360 -1.205 -3.650 1.00 85.25 188 LEU A O 1
ATOM 1484 N N . TYR A 1 189 ? 10.836 0.623 -4.868 1.00 75.56 189 TYR A N 1
ATOM 1485 C CA . TYR A 1 189 ? 12.022 1.018 -4.105 1.00 75.56 189 TYR A CA 1
ATOM 1486 C C . TYR A 1 189 ? 11.675 2.003 -2.990 1.00 75.56 189 TYR A C 1
ATOM 1488 O O . TYR A 1 189 ? 12.223 1.905 -1.898 1.00 75.56 189 TYR A O 1
ATOM 1496 N N . GLY A 1 190 ? 10.733 2.912 -3.243 1.00 75.69 190 GLY A N 1
ATOM 1497 C CA . GLY A 1 190 ? 10.312 3.907 -2.264 1.00 75.69 190 GLY A CA 1
ATOM 1498 C C . GLY A 1 190 ? 9.307 4.903 -2.826 1.00 75.69 190 GLY A C 1
ATOM 1499 O O . GLY A 1 190 ? 8.817 4.757 -3.951 1.00 75.69 190 GLY A O 1
ATOM 1500 N N . ILE A 1 191 ? 9.007 5.928 -2.035 1.00 82.56 191 ILE A N 1
ATOM 1501 C CA . ILE A 1 191 ? 8.154 7.047 -2.430 1.00 82.56 191 ILE A CA 1
ATOM 1502 C C . ILE A 1 191 ? 8.981 8.325 -2.574 1.00 82.56 191 ILE A C 1
ATOM 1504 O O . ILE A 1 191 ? 9.774 8.681 -1.709 1.00 82.56 191 ILE A O 1
ATOM 1508 N N . ALA A 1 192 ? 8.777 9.033 -3.681 1.00 80.19 192 ALA A N 1
ATOM 1509 C CA . ALA A 1 192 ? 9.328 10.356 -3.913 1.00 80.19 192 ALA A CA 1
ATOM 1510 C C . ALA A 1 192 ? 8.463 11.400 -3.200 1.00 80.19 192 ALA A C 1
ATOM 1512 O O . ALA A 1 192 ? 7.261 11.497 -3.480 1.00 80.19 192 ALA A O 1
ATOM 1513 N N . ARG A 1 193 ? 9.063 12.211 -2.323 1.00 68.69 193 ARG A N 1
ATOM 1514 C CA . ARG A 1 193 ? 8.358 13.309 -1.646 1.00 68.69 193 ARG A CA 1
ATOM 1515 C C . ARG A 1 193 ? 8.568 14.623 -2.395 1.00 68.69 193 ARG A C 1
ATOM 1517 O O . ARG A 1 193 ? 9.696 15.069 -2.586 1.00 68.69 193 ARG A O 1
ATOM 1524 N N . ALA A 1 194 ? 7.471 15.259 -2.800 1.00 56.56 194 ALA A N 1
ATOM 1525 C CA . ALA A 1 194 ? 7.468 16.620 -3.324 1.00 56.56 194 ALA A CA 1
ATOM 1526 C C . ALA A 1 194 ? 6.319 17.417 -2.715 1.00 56.56 194 ALA A C 1
ATOM 1528 O O . ALA A 1 194 ? 5.231 16.879 -2.502 1.00 56.56 194 ALA A O 1
ATOM 1529 N N . ASN A 1 195 ? 6.547 18.713 -2.502 1.00 52.88 195 ASN A N 1
ATOM 1530 C CA . ASN A 1 195 ? 5.476 19.655 -2.207 1.00 52.88 195 ASN A CA 1
ATOM 1531 C C . ASN A 1 195 ? 4.484 19.604 -3.384 1.00 52.88 195 ASN A C 1
ATOM 1533 O O . ASN A 1 195 ? 4.795 20.084 -4.468 1.00 52.88 195 ASN A O 1
ATOM 1537 N N . GLN A 1 196 ? 3.322 18.984 -3.154 1.00 58.03 196 GLN A N 1
ATOM 1538 C CA . GLN A 1 196 ? 2.165 18.859 -4.057 1.00 58.03 196 GLN A CA 1
ATOM 1539 C C . GLN A 1 196 ? 2.129 17.735 -5.115 1.00 58.03 196 GLN A C 1
ATOM 1541 O O . GLN A 1 196 ? 1.097 17.594 -5.761 1.00 58.03 196 GLN A O 1
ATOM 1546 N N . GLU A 1 197 ? 3.147 16.881 -5.277 1.00 73.06 197 GLU A N 1
ATOM 1547 C CA . GLU A 1 197 ? 3.080 15.740 -6.224 1.00 73.06 197 GLU A CA 1
ATOM 1548 C C . GLU A 1 197 ? 3.922 14.544 -5.734 1.00 73.06 197 GLU A C 1
ATOM 1550 O O . GLU A 1 197 ? 5.114 14.464 -6.058 1.00 73.06 197 GLU A O 1
ATOM 1555 N N . PRO A 1 198 ? 3.356 13.609 -4.944 1.00 79.38 198 PRO A N 1
ATOM 1556 C CA . PRO A 1 198 ? 4.067 12.408 -4.539 1.00 79.38 198 PRO A CA 1
ATOM 1557 C C . PRO A 1 198 ? 4.261 11.462 -5.730 1.00 79.38 198 PRO A C 1
ATOM 1559 O O . PRO A 1 198 ? 3.497 11.463 -6.704 1.00 79.38 198 PRO A O 1
ATOM 1562 N N . GLY A 1 199 ? 5.291 10.623 -5.644 1.00 86.25 199 GLY A N 1
ATOM 1563 C CA . GLY A 1 199 ? 5.563 9.616 -6.662 1.00 86.25 199 GLY A CA 1
ATOM 1564 C C . GLY A 1 199 ? 5.973 8.272 -6.086 1.00 86.25 199 GLY A C 1
ATOM 1565 O O . GLY A 1 199 ? 6.491 8.198 -4.980 1.00 86.25 199 GLY A O 1
ATOM 1566 N N . MET A 1 200 ? 5.764 7.204 -6.847 1.00 87.75 200 MET A N 1
ATOM 1567 C CA . MET A 1 200 ? 6.335 5.884 -6.561 1.00 87.75 200 MET A CA 1
ATOM 1568 C C . MET A 1 200 ? 7.581 5.683 -7.409 1.00 87.75 200 MET A C 1
ATOM 1570 O O . MET A 1 200 ? 7.524 5.871 -8.627 1.00 87.75 200 MET A O 1
ATOM 1574 N N . ILE A 1 201 ? 8.677 5.273 -6.779 1.00 87.31 201 ILE A N 1
ATOM 1575 C CA . ILE A 1 201 ? 9.939 4.951 -7.444 1.00 87.31 201 ILE A CA 1
ATOM 1576 C C . ILE A 1 201 ? 10.027 3.436 -7.535 1.00 87.31 201 ILE A C 1
ATOM 1578 O O . ILE A 1 201 ? 10.064 2.742 -6.522 1.00 87.31 201 ILE A O 1
ATOM 1582 N N . MET A 1 202 ? 10.021 2.924 -8.756 1.00 89.88 202 MET A N 1
ATOM 1583 C CA . MET A 1 202 ? 9.854 1.510 -9.057 1.00 89.88 202 MET A CA 1
ATOM 1584 C C . MET A 1 202 ? 10.967 1.004 -9.968 1.00 89.88 202 MET A C 1
ATOM 1586 O O . MET A 1 202 ? 11.643 1.769 -10.665 1.00 89.88 202 MET A O 1
ATOM 1590 N N . GLU A 1 203 ? 11.089 -0.316 -10.011 1.00 85.75 203 GLU A N 1
ATOM 1591 C CA . GLU A 1 203 ? 11.898 -1.033 -10.987 1.00 85.75 203 GLU A CA 1
ATOM 1592 C C . GLU A 1 203 ? 11.574 -0.583 -12.424 1.00 85.75 203 GLU A C 1
ATOM 1594 O O . GLU A 1 203 ? 10.416 -0.554 -12.852 1.00 85.75 203 GLU A O 1
ATOM 1599 N N . PHE A 1 204 ? 12.611 -0.243 -13.196 1.00 90.75 204 PHE A N 1
ATOM 1600 C CA . PHE A 1 204 ? 12.460 0.067 -14.615 1.00 90.75 204 PHE A CA 1
ATOM 1601 C C . PHE A 1 204 ? 12.542 -1.206 -15.465 1.00 90.75 204 PHE A C 1
ATOM 1603 O O . PHE A 1 204 ? 13.602 -1.807 -15.624 1.00 90.75 204 PHE A O 1
ATOM 1610 N N . CYS A 1 205 ? 11.422 -1.574 -16.080 1.00 93.31 205 CYS A N 1
ATOM 1611 C CA . CYS A 1 205 ? 11.320 -2.729 -16.968 1.00 93.31 205 CYS A CA 1
ATOM 1612 C C . CYS A 1 205 ? 11.720 -2.356 -18.410 1.00 93.31 205 CYS A C 1
ATOM 1614 O O . CYS A 1 205 ? 10.952 -1.726 -19.143 1.00 93.31 205 CYS A O 1
ATOM 1616 N N . PHE A 1 206 ? 12.943 -2.718 -18.818 1.00 89.56 206 PHE A N 1
ATOM 1617 C CA . PHE A 1 206 ? 13.531 -2.324 -20.109 1.00 89.56 206 PHE A CA 1
ATOM 1618 C C . PHE A 1 206 ? 12.774 -2.850 -21.337 1.00 89.56 206 PHE A C 1
ATOM 1620 O O . PHE A 1 206 ? 12.759 -2.173 -22.366 1.00 89.56 206 PHE A O 1
ATOM 1627 N N . GLY A 1 207 ? 12.136 -4.017 -21.232 1.00 90.12 207 GLY A N 1
ATOM 1628 C CA . GLY A 1 207 ? 11.385 -4.652 -22.314 1.00 90.12 207 GLY A CA 1
ATOM 1629 C C . GLY A 1 207 ? 10.018 -4.017 -22.598 1.00 90.12 207 GLY A C 1
ATOM 1630 O O . GLY A 1 207 ? 9.397 -4.356 -23.610 1.00 90.12 207 GLY A O 1
ATOM 1631 N N . GLY A 1 208 ? 9.570 -3.072 -21.761 1.00 92.06 208 GLY A N 1
ATOM 1632 C CA . GLY A 1 208 ? 8.292 -2.372 -21.906 1.00 92.06 208 GLY A CA 1
ATOM 1633 C C . GLY A 1 208 ? 7.085 -3.242 -21.548 1.00 92.06 208 GLY A C 1
ATOM 1634 O O . GLY A 1 208 ? 7.220 -4.247 -20.858 1.00 92.06 208 GLY A O 1
ATOM 1635 N N . SER A 1 209 ? 5.893 -2.841 -21.992 1.00 94.19 209 SER A N 1
ATOM 1636 C CA . SER A 1 209 ? 4.656 -3.579 -21.728 1.00 94.19 209 SER A CA 1
ATOM 1637 C C . SER A 1 209 ? 4.447 -4.736 -22.710 1.00 94.19 209 SER A C 1
ATOM 1639 O O . SER A 1 209 ? 4.767 -4.640 -23.902 1.00 94.19 209 SER A O 1
ATOM 1641 N N . LEU A 1 210 ? 3.878 -5.835 -22.214 1.00 95.31 210 LEU A N 1
ATOM 1642 C CA . LEU A 1 210 ? 3.630 -7.048 -22.987 1.00 95.31 210 LEU A CA 1
ATOM 1643 C C . LEU A 1 210 ? 2.678 -6.787 -24.161 1.00 95.31 210 LEU A C 1
ATOM 1645 O O . LEU A 1 210 ? 2.917 -7.299 -25.250 1.00 95.31 210 LEU A O 1
ATOM 1649 N N . ASP A 1 211 ? 1.655 -5.942 -23.999 1.00 95.00 211 ASP A N 1
ATOM 1650 C CA . ASP A 1 211 ? 0.733 -5.588 -25.091 1.00 95.00 211 ASP A CA 1
ATOM 1651 C C . ASP A 1 211 ? 1.469 -5.018 -26.316 1.00 95.00 211 ASP A C 1
ATOM 1653 O O . ASP A 1 211 ? 1.159 -5.366 -27.455 1.00 95.00 211 ASP A O 1
ATOM 1657 N N . ARG A 1 212 ? 2.487 -4.177 -26.093 1.00 92.62 212 ARG A N 1
ATOM 1658 C CA . ARG A 1 212 ? 3.297 -3.594 -27.166 1.00 92.62 212 ARG A CA 1
ATOM 1659 C C . ARG A 1 212 ? 4.171 -4.646 -27.832 1.00 92.62 212 ARG A C 1
ATOM 1661 O O . ARG A 1 212 ? 4.392 -4.576 -29.036 1.00 92.62 212 ARG A O 1
ATOM 1668 N N . ARG A 1 213 ? 4.662 -5.614 -27.060 1.00 92.62 213 ARG A N 1
ATOM 1669 C CA . ARG A 1 213 ? 5.503 -6.705 -27.565 1.00 92.62 213 ARG A CA 1
ATOM 1670 C C . ARG A 1 213 ? 4.705 -7.741 -28.347 1.00 92.62 213 ARG A C 1
ATOM 1672 O O . ARG A 1 213 ? 5.196 -8.219 -29.361 1.00 92.62 213 ARG A O 1
ATOM 1679 N N . LEU A 1 214 ? 3.469 -8.023 -27.943 1.00 93.62 214 LEU A N 1
ATOM 1680 C CA . LEU A 1 214 ? 2.572 -8.944 -28.646 1.00 93.62 214 LEU A CA 1
ATOM 1681 C C . LEU A 1 214 ? 2.135 -8.438 -30.028 1.00 93.62 214 LEU A C 1
ATOM 1683 O O . LEU A 1 214 ? 1.795 -9.256 -30.875 1.00 93.62 214 LEU A O 1
ATOM 1687 N N . ARG A 1 215 ? 2.156 -7.119 -30.267 1.00 93.62 215 ARG A N 1
ATOM 1688 C CA . ARG A 1 215 ? 1.807 -6.516 -31.566 1.00 93.62 215 ARG A CA 1
ATOM 1689 C C . ARG A 1 215 ? 2.909 -6.605 -32.625 1.00 93.62 215 ARG A C 1
ATOM 1691 O O . ARG A 1 215 ? 2.629 -6.321 -33.783 1.00 93.62 215 ARG A O 1
ATOM 1698 N N . LYS A 1 216 ? 4.138 -6.961 -32.243 1.00 92.06 216 LYS A N 1
ATOM 1699 C CA . LYS A 1 216 ? 5.259 -7.066 -33.185 1.00 92.06 216 LYS A CA 1
ATOM 1700 C C . LYS A 1 216 ? 5.074 -8.260 -34.119 1.00 92.06 216 LYS A C 1
ATOM 1702 O O . LYS A 1 216 ? 4.674 -9.338 -33.680 1.00 92.06 216 LYS A O 1
ATOM 170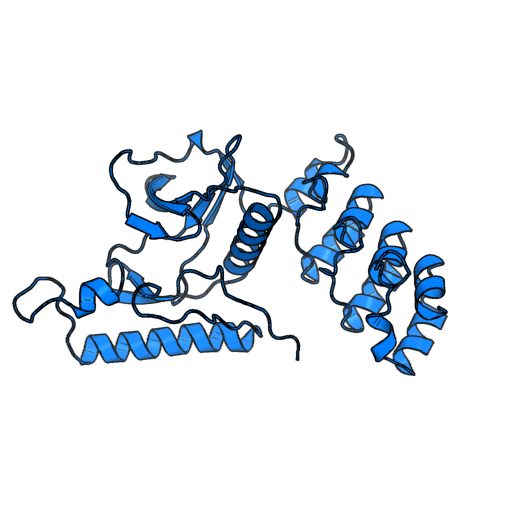7 N N . SER A 1 217 ? 5.397 -8.068 -35.390 1.00 91.56 217 SER A N 1
ATOM 1708 C CA . SER A 1 217 ? 5.462 -9.106 -36.419 1.00 91.56 217 SER A CA 1
ATOM 1709 C C . SER A 1 217 ? 6.771 -9.900 -36.344 1.00 91.56 217 SER A C 1
ATOM 1711 O O . SER A 1 217 ? 7.727 -9.475 -35.699 1.00 91.56 217 SER A O 1
ATOM 1713 N N . GLN A 1 218 ? 6.826 -11.063 -37.005 1.00 89.62 218 GLN A N 1
ATOM 1714 C CA . GLN A 1 218 ? 7.982 -11.978 -36.969 1.00 89.62 218 GLN A CA 1
ATOM 1715 C C . GLN A 1 218 ? 9.308 -11.327 -37.377 1.00 89.62 218 GLN A C 1
ATOM 1717 O O . GLN A 1 218 ? 10.358 -11.706 -36.865 1.00 89.62 218 GLN A O 1
ATOM 1722 N N . ASN A 1 219 ? 9.250 -10.331 -38.259 1.00 89.56 219 ASN A N 1
ATOM 1723 C CA . ASN A 1 219 ? 10.430 -9.661 -38.798 1.00 89.56 219 ASN A CA 1
ATOM 1724 C C . ASN A 1 219 ? 10.898 -8.487 -37.921 1.00 89.56 219 ASN A C 1
ATOM 1726 O O . ASN A 1 219 ? 11.934 -7.886 -38.192 1.00 89.56 219 ASN A O 1
ATOM 1730 N N . GLU A 1 220 ? 10.147 -8.135 -36.876 1.00 91.75 220 GLU A N 1
ATOM 1731 C CA . GLU A 1 220 ? 10.490 -7.035 -35.983 1.00 91.75 220 GLU A CA 1
ATOM 1732 C C . GLU A 1 220 ? 11.357 -7.497 -34.810 1.00 91.75 220 GLU A C 1
ATOM 1734 O O . GLU A 1 220 ? 11.091 -8.501 -34.143 1.00 91.75 220 GLU A O 1
ATOM 1739 N N . GLN A 1 221 ? 12.368 -6.692 -34.474 1.00 86.75 221 GLN A N 1
ATOM 1740 C CA . GLN A 1 221 ? 13.209 -6.933 -33.305 1.00 86.75 221 GLN A CA 1
ATOM 1741 C C . GLN A 1 221 ? 12.358 -7.033 -32.032 1.00 86.75 221 GLN A C 1
ATO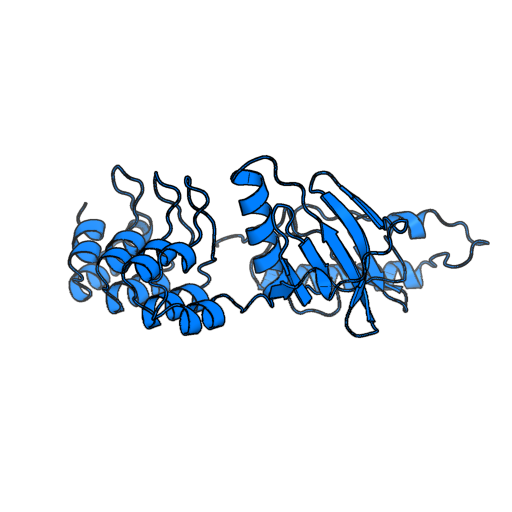M 1743 O O . GLN A 1 221 ? 11.595 -6.121 -31.703 1.00 86.75 221 GLN A O 1
ATOM 1748 N N . GLY A 1 222 ? 12.525 -8.114 -31.270 1.00 84.69 222 GLY A N 1
ATOM 1749 C CA . GLY A 1 222 ? 11.761 -8.364 -30.046 1.00 84.69 222 GLY A CA 1
ATOM 1750 C C . GLY A 1 222 ? 10.385 -8.996 -30.277 1.00 84.69 222 GLY A C 1
ATOM 1751 O O . GLY A 1 222 ? 9.559 -8.951 -29.358 1.00 84.69 222 GLY A O 1
ATOM 1752 N N . PHE A 1 223 ? 10.139 -9.562 -31.464 1.00 91.62 223 PHE A N 1
ATOM 1753 C CA . PHE A 1 223 ? 9.059 -10.518 -31.705 1.00 91.62 223 PHE A CA 1
ATOM 1754 C C . PHE A 1 223 ? 9.062 -11.639 -30.657 1.00 91.62 223 PHE A C 1
ATOM 1756 O O . PHE A 1 223 ? 10.116 -12.152 -30.283 1.00 91.62 223 PHE A O 1
ATOM 1763 N N . LEU A 1 224 ? 7.876 -12.023 -30.181 1.00 92.31 224 LEU A N 1
ATOM 1764 C CA . LEU A 1 224 ? 7.725 -13.075 -29.179 1.00 92.31 224 LEU A CA 1
ATOM 1765 C C . LEU A 1 224 ? 7.317 -14.394 -29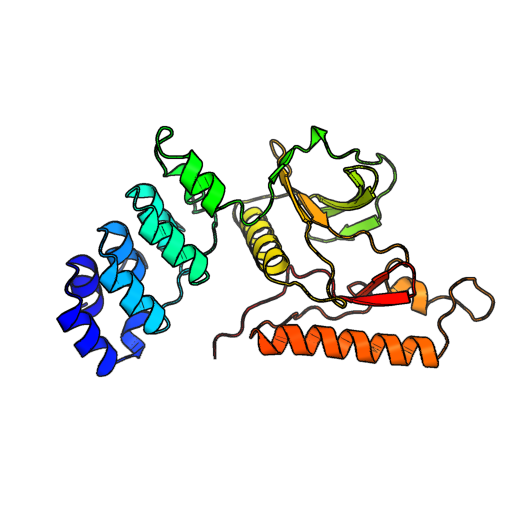.834 1.00 92.31 224 LEU A C 1
ATOM 1767 O O . LEU A 1 224 ? 6.206 -14.531 -30.355 1.00 92.31 224 LEU A O 1
ATOM 1771 N N . THR A 1 225 ? 8.194 -15.390 -29.732 1.00 94.38 225 THR A N 1
ATOM 1772 C CA . THR A 1 225 ? 7.878 -16.767 -30.126 1.00 94.38 225 THR A CA 1
ATOM 1773 C C . THR A 1 225 ? 6.902 -17.410 -29.136 1.00 94.38 225 THR A C 1
ATOM 1775 O O . THR A 1 225 ? 6.728 -16.939 -28.008 1.00 94.38 225 THR A O 1
ATOM 1778 N N . TRP A 1 226 ? 6.260 -18.509 -29.533 1.00 94.50 226 TRP A N 1
ATOM 1779 C CA . TRP A 1 226 ? 5.397 -19.279 -28.632 1.00 94.50 226 TRP A CA 1
ATOM 1780 C C . TRP A 1 226 ? 6.106 -19.754 -27.356 1.00 94.50 226 TRP A C 1
ATOM 1782 O O . TRP A 1 226 ? 5.553 -19.523 -26.282 1.00 94.50 226 TRP A O 1
ATOM 1792 N N . PRO A 1 227 ? 7.333 -20.306 -27.414 1.00 96.38 227 PRO A N 1
ATOM 1793 C CA . PRO A 1 227 ? 8.098 -20.612 -26.207 1.00 96.38 227 PRO A CA 1
ATOM 1794 C C . PRO A 1 227 ? 8.257 -19.417 -25.256 1.00 96.38 227 PRO A C 1
ATOM 1796 O O . PRO A 1 227 ? 8.048 -19.559 -24.052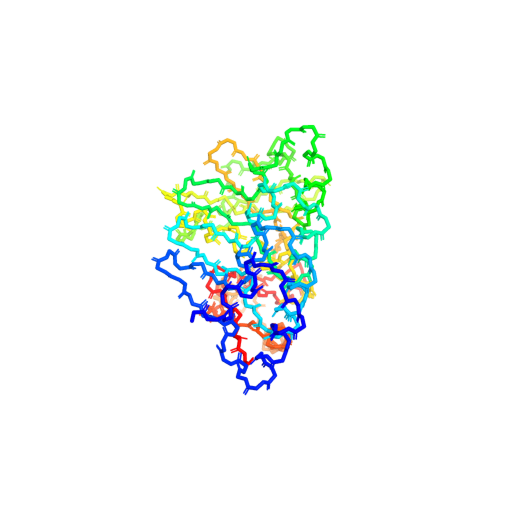 1.00 96.38 227 PRO A O 1
ATOM 1799 N N . ASN A 1 228 ? 8.546 -18.214 -25.775 1.00 94.00 228 ASN A N 1
ATOM 1800 C CA . ASN A 1 228 ? 8.634 -17.019 -24.928 1.00 94.00 228 ASN A CA 1
ATOM 1801 C C . ASN A 1 228 ? 7.282 -16.675 -24.289 1.00 94.00 228 ASN A C 1
ATOM 1803 O O . ASN A 1 228 ? 7.233 -16.380 -23.097 1.00 94.00 228 ASN A O 1
ATOM 1807 N N . LYS A 1 229 ? 6.190 -16.749 -25.062 1.00 95.44 229 LYS A N 1
ATOM 1808 C CA . LYS A 1 229 ? 4.828 -16.488 -24.571 1.00 95.44 229 LYS A CA 1
ATOM 1809 C C . LYS A 1 229 ? 4.431 -17.458 -23.455 1.00 95.44 229 LYS A C 1
ATOM 1811 O O . LYS A 1 229 ? 3.890 -17.017 -22.446 1.00 95.44 229 LYS A O 1
ATOM 1816 N N . MET A 1 230 ? 4.739 -18.748 -23.605 1.00 97.19 230 MET A N 1
ATOM 1817 C CA . MET A 1 230 ? 4.437 -19.764 -22.589 1.00 97.19 230 MET A CA 1
ATOM 1818 C C . MET A 1 230 ? 5.226 -19.526 -21.300 1.00 97.19 230 MET A C 1
ATOM 1820 O O . MET A 1 230 ? 4.636 -19.510 -20.223 1.00 97.19 230 MET A O 1
ATOM 1824 N N . ARG A 1 231 ? 6.529 -19.227 -21.407 1.00 97.44 231 ARG A N 1
ATOM 1825 C CA . ARG A 1 231 ? 7.365 -18.856 -20.254 1.00 97.44 231 ARG A CA 1
ATOM 1826 C C . ARG A 1 231 ? 6.813 -17.633 -19.514 1.00 97.44 231 ARG A C 1
ATOM 1828 O O . ARG A 1 231 ? 6.780 -17.605 -18.289 1.00 97.44 231 ARG A O 1
ATOM 1835 N N . MET A 1 232 ? 6.364 -16.616 -20.250 1.00 97.00 232 MET A N 1
ATOM 1836 C CA . MET A 1 232 ? 5.754 -15.419 -19.659 1.00 97.00 232 MET A CA 1
ATOM 1837 C C . MET A 1 232 ? 4.434 -15.737 -18.951 1.00 97.00 232 MET A C 1
ATOM 1839 O O . MET A 1 232 ? 4.197 -15.222 -17.861 1.00 97.00 232 MET A O 1
ATOM 1843 N N . ALA A 1 233 ? 3.589 -16.590 -19.537 1.00 97.31 233 ALA A N 1
ATOM 1844 C CA . ALA A 1 233 ? 2.340 -17.018 -18.913 1.00 97.31 233 ALA A CA 1
ATOM 1845 C C . ALA A 1 233 ? 2.596 -17.754 -17.587 1.00 97.31 233 ALA A C 1
ATOM 1847 O O . ALA A 1 233 ? 1.970 -17.432 -16.580 1.00 97.31 233 ALA A O 1
ATOM 1848 N N . GLU A 1 234 ? 3.574 -18.662 -17.556 1.00 98.19 234 GLU A N 1
ATOM 1849 C CA . GLU A 1 234 ? 4.005 -19.347 -16.333 1.00 98.19 234 GLU A CA 1
ATOM 1850 C C . GLU A 1 234 ? 4.480 -18.351 -15.263 1.00 98.19 234 GLU A C 1
ATOM 1852 O O . GLU A 1 234 ? 4.033 -18.390 -14.119 1.00 98.19 234 GLU A O 1
ATOM 1857 N N . GLN A 1 235 ? 5.320 -17.388 -15.644 1.00 98.25 235 GLN A N 1
ATOM 1858 C CA . GLN A 1 235 ? 5.805 -16.331 -14.753 1.00 98.25 235 GLN A CA 1
ATOM 1859 C C . GLN A 1 235 ? 4.673 -15.463 -14.181 1.00 98.25 235 GLN A C 1
ATOM 1861 O O . GLN A 1 235 ? 4.683 -15.130 -12.992 1.00 98.25 235 GLN A O 1
ATOM 1866 N N . MET A 1 236 ? 3.673 -15.126 -14.999 1.00 98.00 236 MET A N 1
ATOM 1867 C CA . MET A 1 236 ? 2.469 -14.427 -14.545 1.00 98.00 236 MET A CA 1
ATOM 1868 C C . MET A 1 236 ? 1.679 -15.278 -13.542 1.00 98.00 236 MET A C 1
ATOM 1870 O O . MET A 1 236 ? 1.270 -14.761 -12.502 1.00 98.00 236 MET A O 1
ATOM 1874 N N . CYS A 1 237 ? 1.504 -16.576 -13.809 1.00 97.94 237 CYS A N 1
ATOM 1875 C CA . CYS A 1 237 ? 0.852 -17.509 -12.890 1.00 97.94 237 CYS A CA 1
ATOM 1876 C C . CYS A 1 237 ? 1.593 -17.604 -11.550 1.00 97.94 237 CYS A C 1
ATOM 1878 O O . CYS A 1 237 ? 0.953 -17.526 -10.503 1.00 97.94 237 CYS A O 1
ATOM 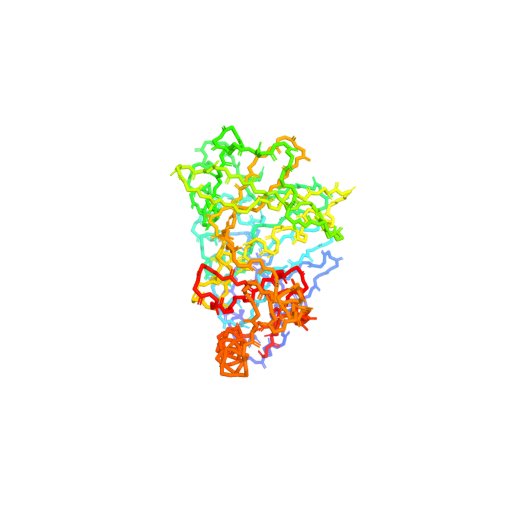1880 N N . THR A 1 238 ? 2.924 -17.688 -11.562 1.00 98.12 238 THR A N 1
ATOM 1881 C CA . THR A 1 238 ? 3.751 -17.709 -10.345 1.00 98.12 238 THR A CA 1
ATOM 1882 C C . THR A 1 238 ? 3.587 -16.422 -9.531 1.00 98.12 238 THR A C 1
ATOM 1884 O O . THR A 1 238 ? 3.376 -16.474 -8.318 1.00 98.12 238 THR A O 1
ATOM 1887 N N . GLY A 1 239 ? 3.593 -15.257 -10.190 1.00 97.25 239 GLY A N 1
ATOM 1888 C CA . GLY A 1 239 ? 3.323 -13.971 -9.539 1.00 97.25 239 GLY A CA 1
ATOM 1889 C C . GLY A 1 239 ? 1.920 -13.890 -8.923 1.00 97.25 239 GLY A C 1
ATOM 1890 O O . GLY A 1 239 ? 1.776 -13.480 -7.771 1.00 97.25 239 GLY A O 1
ATOM 1891 N N . LEU A 1 240 ? 0.886 -14.329 -9.648 1.00 96.62 240 LEU A N 1
ATOM 1892 C CA . LEU A 1 240 ? -0.493 -14.376 -9.143 1.00 96.62 240 LEU A CA 1
ATOM 1893 C C . LEU A 1 240 ? -0.637 -15.335 -7.961 1.00 96.62 240 LEU A C 1
ATOM 1895 O O . LEU A 1 240 ? -1.274 -14.995 -6.968 1.00 96.62 240 LEU A O 1
ATOM 1899 N N . PHE A 1 241 ? -0.015 -16.511 -8.034 1.00 96.88 241 PHE A N 1
ATOM 1900 C CA . PHE A 1 241 ? -0.029 -17.488 -6.952 1.00 96.88 241 PHE A CA 1
ATOM 1901 C C . PHE A 1 241 ? 0.564 -16.912 -5.662 1.00 96.88 241 PHE A C 1
ATOM 1903 O O . PHE A 1 241 ? -0.029 -17.061 -4.591 1.00 96.88 241 PHE A O 1
ATOM 1910 N N . PHE A 1 242 ? 1.684 -16.189 -5.759 1.00 94.75 242 PHE A N 1
ATOM 1911 C CA . PHE A 1 242 ? 2.271 -15.479 -4.624 1.00 94.75 242 PHE A CA 1
ATOM 1912 C C . PHE A 1 242 ? 1.307 -14.447 -4.012 1.00 94.75 242 PHE A C 1
ATOM 1914 O O . PHE A 1 242 ? 1.152 -14.407 -2.788 1.00 94.75 242 PHE A O 1
ATOM 1921 N N . LEU A 1 243 ? 0.622 -13.647 -4.840 1.00 92.81 243 LEU A N 1
ATOM 1922 C CA . LEU A 1 243 ? -0.384 -12.687 -4.366 1.00 92.81 243 LEU A CA 1
ATOM 1923 C C . LEU A 1 243 ? -1.538 -13.398 -3.653 1.00 92.81 243 LEU A C 1
ATOM 1925 O O . LEU A 1 243 ? -1.898 -13.031 -2.534 1.00 92.81 243 LEU A O 1
ATOM 1929 N N . HIS A 1 244 ? -2.066 -14.464 -4.255 1.00 94.19 244 HIS A N 1
ATOM 1930 C CA . HIS A 1 244 ? -3.174 -15.234 -3.697 1.00 94.19 244 HIS A CA 1
ATOM 1931 C C . HIS A 1 244 ? -2.793 -15.908 -2.371 1.00 94.19 244 HIS A C 1
ATOM 1933 O O . HIS A 1 244 ? -3.589 -15.900 -1.435 1.00 94.19 244 HIS A O 1
ATOM 1939 N N . LYS A 1 245 ? -1.556 -16.406 -2.230 1.00 91.12 245 LYS A N 1
ATOM 1940 C CA . LYS A 1 245 ? -1.025 -16.927 -0.955 1.00 91.12 245 LYS A CA 1
ATOM 1941 C C . LYS A 1 245 ? -0.981 -15.874 0.154 1.00 91.12 245 LYS A C 1
ATOM 1943 O O . LYS A 1 245 ? -1.116 -16.226 1.322 1.00 91.12 245 LYS A O 1
ATOM 1948 N N . LYS A 1 246 ? -0.822 -14.597 -0.200 1.00 84.12 246 LYS A N 1
ATOM 1949 C CA . LYS A 1 246 ? -0.920 -13.452 0.719 1.00 84.12 246 LYS A CA 1
ATOM 1950 C C . LYS A 1 246 ? -2.352 -12.920 0.879 1.00 84.12 246 LYS A C 1
ATOM 1952 O O . LYS A 1 246 ? -2.543 -11.908 1.548 1.00 84.12 246 LYS A O 1
ATOM 1957 N N . GLY A 1 247 ? -3.346 -13.575 0.277 1.00 87.31 247 GLY A N 1
ATOM 1958 C CA . GLY A 1 247 ? -4.743 -13.146 0.307 1.00 87.31 247 GLY A CA 1
ATOM 1959 C C . GLY A 1 247 ? -5.008 -11.885 -0.514 1.00 87.31 247 GLY A C 1
ATOM 1960 O O . GLY A 1 247 ? -5.921 -11.141 -0.190 1.00 87.31 247 GLY A O 1
ATOM 1961 N N . ILE A 1 248 ? -4.212 -11.594 -1.545 1.00 89.06 248 ILE A N 1
ATOM 1962 C CA . ILE A 1 248 ? -4.328 -10.377 -2.360 1.00 89.06 248 ILE A CA 1
ATOM 1963 C C . ILE A 1 248 ? -4.838 -10.740 -3.754 1.00 89.06 248 ILE A C 1
ATOM 1965 O O . ILE A 1 248 ? -4.240 -11.568 -4.433 1.00 89.06 248 ILE A O 1
ATOM 1969 N N . LEU A 1 249 ? -5.901 -10.078 -4.214 1.00 91.81 249 LEU A N 1
ATOM 1970 C CA . LEU A 1 249 ? -6.354 -10.116 -5.605 1.00 91.81 249 LEU A CA 1
ATOM 1971 C C . LEU A 1 249 ? -5.831 -8.911 -6.376 1.00 91.81 249 LEU A C 1
ATOM 1973 O O . LEU A 1 249 ? -6.013 -7.778 -5.933 1.00 91.81 249 LEU A O 1
ATOM 1977 N N . HIS A 1 250 ? -5.296 -9.149 -7.575 1.00 93.12 250 HIS A N 1
ATOM 1978 C CA . HIS A 1 250 ? -4.829 -8.083 -8.466 1.00 93.12 250 HIS A CA 1
ATOM 1979 C C . HIS A 1 250 ? -5.977 -7.272 -9.099 1.00 93.12 250 HIS A C 1
ATOM 1981 O O . HIS A 1 250 ? -5.908 -6.048 -9.172 1.00 93.12 250 HIS A O 1
ATOM 1987 N N . ARG A 1 251 ? -7.038 -7.951 -9.563 1.00 92.25 251 ARG A N 1
ATOM 1988 C CA . ARG A 1 251 ? -8.281 -7.390 -10.153 1.00 92.25 251 ARG A CA 1
ATOM 1989 C C . ARG A 1 251 ? -8.161 -6.533 -11.429 1.00 92.25 251 ARG A C 1
ATOM 1991 O O . ARG A 1 251 ? -9.182 -6.059 -11.907 1.00 92.25 251 ARG A O 1
ATOM 1998 N N . ASP A 1 252 ? -6.971 -6.365 -11.998 1.00 91.31 252 ASP A N 1
ATOM 1999 C CA . ASP A 1 252 ? -6.755 -5.622 -13.255 1.00 91.31 252 ASP A CA 1
ATOM 2000 C C . ASP A 1 252 ? -5.668 -6.291 -14.107 1.00 91.31 252 ASP A C 1
ATOM 2002 O O . ASP A 1 252 ? -4.708 -5.667 -14.558 1.00 91.31 252 ASP A O 1
ATOM 2006 N N . LEU A 1 253 ? -5.774 -7.614 -14.260 1.00 93.44 253 LEU A N 1
ATOM 2007 C CA . LEU A 1 253 ? -4.823 -8.383 -15.052 1.00 93.44 253 LEU A CA 1
ATOM 2008 C C . LEU A 1 253 ? -5.113 -8.189 -16.544 1.00 93.44 253 LEU A C 1
ATOM 2010 O O . LEU A 1 253 ? -6.125 -8.660 -17.060 1.00 93.44 253 LEU A O 1
ATOM 2014 N N . LYS A 1 254 ? -4.195 -7.522 -17.240 1.00 93.00 254 LYS A N 1
ATOM 2015 C CA . LYS A 1 254 ? -4.249 -7.268 -18.686 1.00 93.00 254 LYS A CA 1
ATOM 2016 C C . LYS A 1 254 ? -2.839 -7.099 -19.239 1.00 93.00 254 LYS A C 1
ATOM 2018 O O . LYS A 1 254 ? -1.924 -6.741 -18.504 1.00 93.00 254 LYS A O 1
ATOM 2023 N N . ALA A 1 255 ? -2.655 -7.310 -20.543 1.00 93.31 255 ALA A N 1
ATOM 2024 C CA . ALA A 1 255 ? -1.327 -7.299 -21.166 1.00 93.31 255 ALA A CA 1
ATOM 2025 C C . ALA A 1 255 ? -0.568 -5.960 -21.025 1.00 93.31 255 ALA A C 1
ATOM 2027 O O . ALA A 1 255 ? 0.658 -5.956 -21.056 1.00 93.31 255 ALA A O 1
ATOM 2028 N N . CYS A 1 256 ? -1.252 -4.824 -20.849 1.00 92.06 256 CYS A N 1
ATOM 2029 C CA . CYS A 1 256 ? -0.577 -3.546 -20.587 1.00 92.06 256 CYS A CA 1
ATOM 2030 C C . CYS A 1 256 ? -0.082 -3.394 -19.136 1.00 92.06 256 CYS A C 1
ATOM 2032 O O . CYS A 1 256 ? 0.833 -2.609 -18.901 1.00 92.06 256 CYS A O 1
ATOM 2034 N N . ASN A 1 257 ? -0.610 -4.193 -18.200 1.00 93.88 257 ASN A N 1
ATOM 2035 C CA . ASN A 1 257 ? -0.175 -4.267 -16.799 1.00 93.88 257 ASN A CA 1
ATOM 2036 C C . ASN A 1 257 ? 0.854 -5.389 -16.562 1.00 93.88 257 ASN A C 1
ATOM 2038 O O . ASN A 1 257 ? 1.195 -5.707 -15.425 1.00 93.88 257 ASN A O 1
ATOM 2042 N N . VAL A 1 258 ? 1.367 -5.998 -17.633 1.00 96.62 258 VAL A N 1
ATOM 2043 C CA . VAL A 1 258 ? 2.490 -6.935 -17.580 1.00 96.62 258 VAL A CA 1
ATOM 2044 C C . VAL A 1 258 ? 3.687 -6.251 -18.220 1.00 96.62 258 VAL A C 1
ATOM 2046 O O . VAL A 1 258 ? 3.654 -5.915 -19.404 1.00 96.62 258 VAL A O 1
ATOM 2049 N N . LEU A 1 259 ? 4.737 -6.024 -17.437 1.00 96.81 259 LEU A N 1
ATOM 2050 C CA . LEU A 1 259 ? 5.985 -5.431 -17.905 1.00 96.81 259 LEU A CA 1
ATOM 2051 C C . LEU A 1 259 ? 7.052 -6.506 -18.106 1.00 96.81 259 LEU A C 1
ATOM 2053 O O . LEU A 1 259 ? 7.039 -7.540 -17.442 1.00 96.81 259 LEU A O 1
ATOM 2057 N N . LEU A 1 260 ? 7.975 -6.249 -19.028 1.00 95.94 260 LEU A N 1
ATOM 2058 C CA . LEU A 1 260 ? 9.086 -7.136 -19.346 1.00 95.94 260 LEU A CA 1
ATOM 2059 C C . LEU A 1 260 ? 10.413 -6.529 -18.891 1.00 95.94 260 LEU A C 1
ATOM 2061 O O . LEU A 1 260 ? 10.712 -5.369 -19.191 1.00 95.94 260 LEU A O 1
ATOM 2065 N N . ASP A 1 261 ? 11.223 -7.314 -18.188 1.00 90.88 261 ASP A N 1
ATOM 2066 C CA . ASP A 1 261 ? 12.589 -6.919 -17.835 1.00 90.88 261 ASP A CA 1
ATOM 2067 C C . ASP A 1 261 ? 13.542 -6.965 -19.053 1.00 90.88 261 ASP A C 1
ATOM 2069 O O . ASP A 1 261 ? 13.116 -7.092 -20.202 1.00 90.88 261 ASP A O 1
ATOM 2073 N N . SER A 1 262 ? 14.851 -6.813 -18.825 1.00 87.81 262 SER A N 1
ATOM 2074 C CA . SER A 1 262 ? 15.864 -6.866 -19.892 1.00 87.81 262 SER A CA 1
ATOM 2075 C C . SER A 1 262 ? 16.044 -8.251 -20.529 1.00 87.81 262 SER A C 1
ATOM 2077 O O . SER A 1 262 ? 16.700 -8.349 -21.560 1.00 87.81 262 SER A O 1
ATOM 2079 N N . HIS A 1 263 ? 15.482 -9.306 -19.934 1.00 89.25 263 HIS A N 1
ATOM 2080 C CA . HIS A 1 263 ? 15.597 -10.700 -20.371 1.00 89.25 263 HIS A CA 1
ATOM 2081 C C . HIS A 1 263 ? 14.257 -11.274 -20.862 1.00 89.25 263 HIS A C 1
ATOM 2083 O O . HIS A 1 263 ? 14.111 -12.492 -21.024 1.00 89.25 263 HIS A O 1
ATOM 2089 N N . ASP A 1 264 ? 13.266 -10.406 -21.090 1.00 91.75 264 ASP A N 1
ATOM 2090 C CA . ASP A 1 264 ? 11.901 -10.781 -21.450 1.00 91.75 264 ASP A CA 1
ATOM 2091 C C . ASP A 1 264 ? 11.238 -11.705 -20.412 1.00 91.75 264 ASP A C 1
ATOM 2093 O O . ASP A 1 264 ? 10.487 -12.622 -20.765 1.00 91.75 264 ASP A O 1
ATOM 2097 N N . ASN A 1 265 ? 11.519 -11.488 -19.125 1.00 95.19 265 ASN A N 1
ATOM 2098 C CA . ASN A 1 265 ? 10.729 -12.077 -18.048 1.00 95.19 265 ASN A CA 1
ATOM 2099 C C . ASN A 1 265 ? 9.532 -11.186 -17.724 1.00 95.19 265 ASN A C 1
ATOM 2101 O O . ASN A 1 265 ? 9.663 -9.965 -17.614 1.00 95.19 265 ASN A O 1
ATOM 2105 N N . ALA A 1 266 ? 8.373 -11.809 -17.530 1.00 97.62 266 ALA A N 1
ATOM 2106 C CA . ALA A 1 266 ? 7.138 -11.131 -17.181 1.00 97.62 266 ALA A CA 1
ATOM 2107 C C . ALA A 1 266 ? 7.096 -10.751 -15.695 1.00 97.62 266 ALA A C 1
ATOM 2109 O O . ALA A 1 266 ? 7.365 -11.565 -14.801 1.00 97.62 266 ALA A O 1
ATOM 2110 N N . LYS A 1 267 ? 6.696 -9.502 -15.453 1.00 98.06 267 LYS A N 1
ATOM 2111 C CA . LYS A 1 267 ? 6.457 -8.907 -14.140 1.00 98.06 267 LYS A CA 1
ATOM 2112 C C . LYS A 1 267 ? 5.074 -8.262 -14.112 1.00 98.06 267 LYS A C 1
ATOM 2114 O O . LYS A 1 267 ? 4.760 -7.436 -14.968 1.00 98.06 267 LYS A O 1
ATOM 2119 N N . LEU A 1 268 ? 4.250 -8.622 -13.130 1.00 97.00 268 LEU A N 1
ATOM 2120 C CA . LEU A 1 268 ? 2.957 -7.971 -12.907 1.00 97.00 268 LEU A CA 1
ATOM 2121 C C . LEU A 1 268 ? 3.171 -6.571 -12.324 1.00 97.00 268 LEU A C 1
ATOM 2123 O O . LEU A 1 268 ? 4.014 -6.381 -11.442 1.00 97.00 268 LEU A O 1
ATOM 2127 N N . ALA A 1 269 ? 2.401 -5.611 -12.818 1.00 93.44 269 ALA A N 1
ATOM 2128 C CA . ALA A 1 269 ? 2.475 -4.201 -12.470 1.00 93.44 269 ALA A CA 1
ATOM 2129 C C . ALA A 1 269 ? 1.070 -3.615 -12.257 1.00 93.44 269 ALA A C 1
ATOM 2131 O O . ALA A 1 269 ? 0.072 -4.248 -12.577 1.00 93.44 269 ALA A O 1
ATOM 2132 N N . ASP A 1 270 ? 1.024 -2.366 -11.787 1.00 88.69 270 ASP A N 1
ATOM 2133 C CA . ASP A 1 270 ? -0.200 -1.587 -11.553 1.00 88.69 270 ASP A CA 1
ATOM 2134 C C . ASP A 1 270 ? -1.159 -2.232 -10.538 1.00 88.69 270 ASP A C 1
ATOM 2136 O O . ASP A 1 270 ? -2.127 -2.924 -10.861 1.00 88.69 270 ASP A O 1
ATOM 2140 N N . PHE A 1 271 ? -0.879 -1.976 -9.261 1.00 86.31 271 PHE A N 1
ATOM 2141 C CA . PHE A 1 271 ? -1.609 -2.567 -8.143 1.00 86.31 271 PHE A CA 1
ATOM 2142 C C . PHE A 1 271 ? -2.707 -1.643 -7.600 1.00 86.31 271 PHE A C 1
ATOM 2144 O O . PHE A 1 271 ? -3.305 -1.962 -6.573 1.00 86.31 271 PHE A O 1
ATOM 2151 N N . GLY A 1 272 ? -3.029 -0.532 -8.276 1.00 81.56 272 GLY A N 1
ATOM 2152 C CA . GLY A 1 272 ? -4.018 0.447 -7.797 1.00 81.56 272 GLY A CA 1
ATOM 2153 C C . GLY A 1 272 ? -5.413 -0.146 -7.549 1.00 81.56 272 GLY A C 1
ATOM 2154 O O . GLY A 1 272 ? -6.117 0.230 -6.607 1.00 81.56 272 GLY A O 1
ATOM 2155 N N . LEU A 1 273 ? -5.797 -1.154 -8.337 1.00 81.25 273 LEU A N 1
ATOM 2156 C CA . LEU A 1 273 ? -7.046 -1.892 -8.148 1.00 81.25 273 LEU A CA 1
ATOM 2157 C C . LEU A 1 273 ? -6.892 -3.141 -7.280 1.00 81.25 273 LEU A C 1
ATOM 2159 O O . LEU A 1 273 ? -7.882 -3.832 -7.071 1.00 81.25 273 LEU A O 1
ATOM 2163 N N . SER A 1 274 ? -5.728 -3.440 -6.716 1.00 83.44 274 SER A N 1
ATOM 2164 C CA . SER A 1 274 ? -5.563 -4.636 -5.889 1.00 83.44 274 SER A CA 1
ATOM 2165 C C . SER A 1 274 ? -6.295 -4.519 -4.546 1.00 83.44 274 SER A C 1
ATOM 2167 O O . SER A 1 274 ? -6.494 -3.423 -4.010 1.00 83.44 274 SER A O 1
ATOM 2169 N N . ARG A 1 275 ? -6.746 -5.653 -3.997 1.00 79.06 275 ARG A N 1
ATOM 2170 C CA . ARG A 1 275 ? -7.412 -5.724 -2.682 1.00 79.06 275 ARG A CA 1
ATOM 2171 C C . ARG A 1 275 ? -7.035 -6.994 -1.943 1.00 79.06 275 ARG A C 1
ATOM 2173 O O . ARG A 1 275 ? -6.939 -8.056 -2.550 1.00 79.06 275 ARG A O 1
ATOM 2180 N N . THR A 1 276 ? -6.914 -6.890 -0.628 1.00 76.69 276 THR A N 1
ATOM 2181 C CA . THR A 1 276 ? -6.826 -8.054 0.252 1.00 76.69 276 THR A CA 1
ATOM 2182 C C . THR A 1 276 ? -8.218 -8.667 0.406 1.00 76.69 276 THR A C 1
ATOM 2184 O O . THR A 1 276 ? -9.152 -7.977 0.814 1.00 76.69 276 THR A O 1
ATOM 2187 N N . ILE A 1 277 ? -8.375 -9.946 0.071 1.00 74.44 277 ILE A N 1
ATOM 2188 C CA . ILE A 1 277 ? -9.543 -10.729 0.465 1.00 74.44 277 ILE A CA 1
ATOM 2189 C C . ILE A 1 277 ? -9.324 -11.109 1.924 1.00 74.44 277 ILE A C 1
ATOM 2191 O O . ILE A 1 277 ? -8.391 -11.840 2.256 1.00 74.44 277 ILE A O 1
ATOM 2195 N N . HIS A 1 278 ? -10.174 -10.605 2.806 1.00 55.56 278 HIS A N 1
ATOM 2196 C CA . HIS A 1 278 ? -10.288 -11.181 4.136 1.00 55.56 278 HIS A CA 1
ATOM 2197 C C . HIS A 1 278 ? -11.156 -12.438 4.017 1.00 55.56 278 HIS A C 1
ATOM 2199 O O . HIS A 1 278 ? -12.330 -12.330 3.663 1.00 55.56 278 HIS A O 1
ATOM 2205 N N . GLY A 1 279 ? -10.546 -13.603 4.237 1.00 36.59 279 GLY A N 1
ATOM 2206 C CA . GLY A 1 279 ? -11.241 -14.864 4.506 1.00 36.59 279 GLY A CA 1
ATOM 2207 C C . GLY A 1 279 ? -11.382 -15.112 6.001 1.00 36.59 279 GLY A C 1
ATOM 2208 O O . GLY A 1 279 ? -10.529 -14.611 6.776 1.00 36.59 279 GLY A O 1
#

Sequence (279 aa):
MEVLQLAEKGDEKLLKQLLSEIPALVGTRDKRHNTPLHLASKNGHMNCVKLLLKSRANPNVKNTKGNTALHYACKGNYYDMANYLVNSGAISQPNVELKIPLDFVPNQNRAPYETLFSKLAEIPKQEINLKANKILGRGSFGTVYKADWEGSKVAVKLVRFKDATSLNEFYQEAQLMASLHHPNLVRLYGIARANQEPGMIMEFCFGGSLDRRLRKSQNEQGFLTWPNKMRMAEQMCTGLFFLHKKGILHRDLKACNVLLDSHDNAKLADFGLSRTIHG